Protein AF-A0A176RT40-F1 (afdb_monomer_lite)

Organism: NCBI:txid1003181

Secondary structure (DSSP, 8-state):
-EEEEEEEEEEETTEEEEEEE---HHHHHHTT-EET-EEEEE--TTSPPEEEEE-GGGPPTTPEEP---SB-TTT--BEEEPTT-S-EEETTGGGSHHHHHHHHHHHHSTTTT--TT--HHHHHHHHHTTS-SSGGGGGG--HHHHHTSTT--HHHHHHHHHHHHHHHT--TTTGGG--TT-S-------------EEEE---EEEE-

Foldseek 3Di:
DWWKFQFDFDDAPNDTDGIATCGALVSLVVQVPFAWFKFWWDDDPPDGIHTDHTDVVRHDPPTDRDDDDQADPQQRAGWDDDPPDRDIHGPCQLVGLVLQLVLLQLCCDPLALVQPPCDSQNSCQCSVVVCDSDNCSQLVQDLVNQCPDPPRHSVNSVSNNVSVVVSVPDDPVNVVSSPRDDPDDDDDDDDDDDDIDIGTTHDMDDDD

Radius of gyration: 20.39 Å; chains: 1; bounding box: 46×34×52 Å

pLDDT: mean 79.42, std 20.98, range [23.02, 94.44]

Structure (mmCIF, N/CA/C/O backbone):
data_AF-A0A176RT40-F1
#
_entry.id   AF-A0A176RT40-F1
#
loop_
_atom_site.group_PDB
_atom_site.id
_atom_site.type_symbol
_atom_site.label_atom_id
_atom_site.label_alt_id
_atom_site.label_comp_id
_atom_site.label_asym_id
_atom_site.label_entity_id
_atom_site.label_seq_id
_atom_site.pdbx_PDB_ins_code
_atom_site.Cartn_x
_atom_site.Cartn_y
_atom_site.Cartn_z
_atom_site.occupancy
_atom_site.B_iso_or_equiv
_atom_site.auth_seq_id
_atom_site.auth_comp_id
_atom_site.auth_asym_id
_atom_site.auth_atom_id
_atom_site.pdbx_PDB_model_num
ATOM 1 N N . MET A 1 1 ? -1.987 3.583 -8.341 1.00 83.69 1 MET A N 1
ATOM 2 C CA . MET A 1 1 ? -1.153 2.404 -8.626 1.00 83.69 1 MET A CA 1
ATOM 3 C C . MET A 1 1 ? 0.257 2.875 -8.865 1.00 83.69 1 MET A C 1
ATOM 5 O O . MET A 1 1 ? 0.479 3.668 -9.774 1.00 83.69 1 MET A O 1
ATOM 9 N N . THR A 1 2 ? 1.178 2.414 -8.028 1.00 87.69 2 THR A N 1
ATOM 10 C CA . THR A 1 2 ? 2.568 2.865 -8.059 1.00 87.69 2 THR A CA 1
ATOM 11 C C . THR A 1 2 ? 3.456 1.667 -8.386 1.00 87.69 2 THR A C 1
ATOM 13 O O . THR A 1 2 ? 3.450 0.691 -7.631 1.00 87.69 2 THR A O 1
ATOM 16 N N . PRO A 1 3 ? 4.185 1.683 -9.513 1.00 90.06 3 PRO A N 1
ATOM 17 C CA . PRO A 1 3 ? 5.068 0.583 -9.869 1.00 90.06 3 PRO A CA 1
ATOM 18 C C . PRO A 1 3 ? 6.268 0.515 -8.917 1.00 90.06 3 PRO A C 1
ATOM 20 O O . PRO A 1 3 ? 6.909 1.530 -8.627 1.00 90.06 3 PRO A O 1
ATOM 23 N N . VAL A 1 4 ? 6.593 -0.696 -8.458 1.00 91.56 4 VAL A N 1
ATOM 24 C CA . VAL A 1 4 ? 7.741 -0.959 -7.586 1.00 91.56 4 VAL A CA 1
ATOM 25 C C . VAL A 1 4 ? 8.642 -2.003 -8.243 1.00 91.56 4 VAL A C 1
ATOM 27 O O . VAL A 1 4 ? 8.237 -3.113 -8.585 1.00 91.56 4 VAL A O 1
ATOM 30 N N . ALA A 1 5 ? 9.905 -1.648 -8.415 1.00 92.38 5 ALA A N 1
ATOM 31 C CA . ALA A 1 5 ? 10.943 -2.569 -8.836 1.00 92.38 5 ALA A CA 1
ATOM 32 C C . ALA A 1 5 ? 11.283 -3.513 -7.675 1.00 92.38 5 ALA A C 1
ATOM 34 O O . ALA A 1 5 ? 11.676 -3.034 -6.608 1.00 92.38 5 ALA A O 1
ATOM 35 N N . ARG A 1 6 ? 11.166 -4.835 -7.869 1.00 92.81 6 ARG A N 1
ATOM 36 C CA . ARG A 1 6 ? 11.835 -5.802 -6.991 1.00 92.81 6 ARG A CA 1
ATOM 37 C C . ARG A 1 6 ? 13.260 -5.963 -7.512 1.00 92.81 6 ARG A C 1
ATOM 39 O O . ARG A 1 6 ? 13.500 -6.085 -8.711 1.00 92.81 6 ARG A O 1
ATOM 46 N N . LEU A 1 7 ? 14.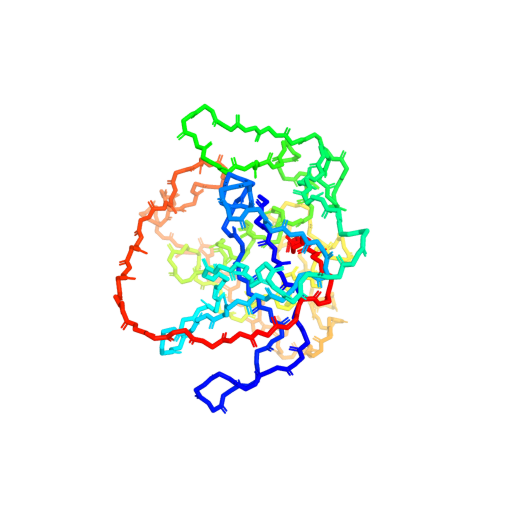206 -5.843 -6.596 1.00 91.94 7 LEU A N 1
ATOM 47 C CA . LEU A 1 7 ? 15.638 -5.835 -6.862 1.00 91.94 7 LEU A CA 1
ATOM 48 C C . LEU A 1 7 ? 16.263 -7.088 -6.257 1.00 91.94 7 LEU A C 1
ATOM 50 O O . LEU A 1 7 ? 15.765 -7.624 -5.263 1.00 91.94 7 LEU A O 1
ATOM 54 N N . ALA A 1 8 ? 17.384 -7.525 -6.831 1.00 90.56 8 ALA A N 1
ATOM 55 C CA . ALA A 1 8 ? 18.254 -8.460 -6.144 1.00 90.56 8 ALA A CA 1
ATOM 56 C C . ALA A 1 8 ? 18.738 -7.751 -4.870 1.00 90.56 8 ALA A C 1
ATOM 58 O O . ALA A 1 8 ? 19.015 -6.549 -4.941 1.00 90.56 8 ALA A O 1
ATOM 59 N N . PRO A 1 9 ? 18.810 -8.439 -3.715 1.00 92.50 9 PRO A N 1
ATOM 60 C CA . PRO A 1 9 ? 19.277 -7.819 -2.484 1.00 92.50 9 PRO A CA 1
ATOM 61 C C . PRO A 1 9 ? 20.617 -7.118 -2.703 1.00 92.50 9 PRO A C 1
ATOM 63 O O . PRO A 1 9 ? 21.589 -7.749 -3.114 1.00 92.50 9 PRO A O 1
ATOM 66 N N . VAL A 1 10 ? 20.657 -5.812 -2.445 1.00 89.00 10 VAL A N 1
ATOM 67 C CA . VAL A 1 10 ? 21.857 -5.003 -2.660 1.00 89.00 10 VAL A CA 1
ATOM 68 C C . VAL A 1 10 ? 22.067 -4.000 -1.540 1.00 89.00 10 VAL A C 1
ATOM 70 O O . VAL A 1 10 ? 21.112 -3.418 -1.031 1.00 89.00 10 VAL A O 1
ATOM 73 N N . ASN A 1 11 ? 23.319 -3.808 -1.133 1.00 89.31 11 ASN A N 1
ATOM 74 C CA . ASN A 1 11 ? 23.670 -2.868 -0.079 1.00 89.31 11 ASN A CA 1
ATOM 75 C C . ASN A 1 11 ? 23.808 -1.452 -0.655 1.00 89.31 11 ASN A C 1
ATOM 77 O O . ASN A 1 11 ? 24.631 -1.227 -1.535 1.00 89.31 11 ASN A O 1
ATOM 81 N N . VAL A 1 12 ? 23.007 -0.508 -0.157 1.00 87.12 12 VAL A N 1
ATOM 82 C CA . VAL A 1 12 ? 23.065 0.914 -0.524 1.00 87.12 12 VAL A CA 1
ATOM 83 C C . VAL A 1 12 ? 23.164 1.733 0.761 1.00 87.12 12 VAL A C 1
ATOM 85 O O . VAL A 1 12 ? 22.199 1.828 1.526 1.00 87.12 12 VAL A O 1
ATOM 88 N N . GLY A 1 13 ? 24.338 2.315 1.018 1.00 82.44 13 GLY A N 1
ATOM 89 C CA . GLY A 1 13 ? 24.578 3.122 2.219 1.00 82.44 13 GLY A CA 1
ATOM 90 C C . GLY A 1 13 ? 24.427 2.335 3.528 1.00 82.44 13 GLY A C 1
ATOM 91 O O . GLY A 1 13 ? 23.851 2.846 4.484 1.00 82.44 13 GLY A O 1
ATOM 92 N N . GLY A 1 14 ? 24.877 1.075 3.559 1.00 84.69 14 GLY A N 1
ATOM 93 C CA . GLY A 1 14 ? 24.866 0.219 4.752 1.00 84.69 14 GLY A CA 1
ATOM 94 C C . GLY A 1 14 ? 23.567 -0.561 4.987 1.00 84.69 14 GLY A C 1
ATOM 95 O O . GLY A 1 14 ? 23.503 -1.348 5.928 1.00 84.69 14 GLY A O 1
ATOM 96 N N . VAL A 1 15 ? 22.542 -0.390 4.144 1.00 86.75 15 VAL A N 1
ATOM 97 C CA . VAL A 1 15 ? 21.250 -1.087 4.264 1.00 86.75 15 VAL A CA 1
ATOM 98 C C . VAL A 1 15 ? 20.974 -1.922 3.023 1.00 86.75 15 VAL A C 1
ATOM 100 O O . VAL A 1 15 ? 21.218 -1.492 1.897 1.00 86.75 15 VAL A O 1
ATOM 103 N N . THR A 1 16 ? 20.417 -3.116 3.230 1.00 90.50 16 THR A N 1
ATOM 104 C CA . THR A 1 16 ? 19.998 -3.992 2.132 1.00 90.50 16 THR A CA 1
ATOM 105 C C . THR A 1 16 ? 18.670 -3.517 1.548 1.00 90.50 16 THR A C 1
ATOM 107 O O . THR A 1 16 ? 17.636 -3.538 2.214 1.00 90.50 16 THR A O 1
ATOM 110 N N . VAL A 1 17 ? 18.696 -3.112 0.283 1.00 90.06 17 VAL A N 1
ATOM 111 C CA . VAL A 1 17 ? 17.536 -2.705 -0.505 1.00 90.06 17 VAL A CA 1
ATOM 112 C C . VAL A 1 17 ? 17.092 -3.868 -1.387 1.00 90.06 17 VAL A C 1
ATOM 114 O O . VAL A 1 17 ? 17.884 -4.462 -2.111 1.00 90.06 17 VAL A O 1
ATOM 117 N N . THR A 1 18 ? 15.798 -4.178 -1.341 1.00 92.19 18 THR A N 1
ATOM 118 C CA . THR A 1 18 ? 15.144 -5.180 -2.207 1.00 92.19 18 THR A CA 1
ATOM 119 C C . THR A 1 18 ? 14.015 -4.582 -3.042 1.00 92.19 18 THR A C 1
ATOM 121 O O . THR A 1 18 ? 13.430 -5.263 -3.882 1.00 92.19 18 THR A O 1
ATOM 124 N N . ASN A 1 19 ? 13.682 -3.309 -2.810 1.00 92.75 19 ASN A N 1
ATOM 125 C CA . ASN A 1 19 ? 12.588 -2.610 -3.468 1.00 92.75 19 ASN A CA 1
ATOM 126 C C . ASN A 1 19 ? 12.999 -1.178 -3.796 1.00 92.75 19 ASN A C 1
ATOM 128 O O . ASN A 1 19 ? 13.570 -0.503 -2.941 1.00 92.75 19 ASN A O 1
ATOM 132 N N . ALA A 1 20 ? 12.641 -0.704 -4.985 1.00 92.19 20 ALA A N 1
ATOM 133 C CA . ALA A 1 20 ? 12.794 0.696 -5.362 1.00 92.19 20 ALA A CA 1
ATOM 134 C C . ALA A 1 20 ? 11.551 1.202 -6.100 1.00 92.19 20 ALA A C 1
ATOM 136 O O . ALA A 1 20 ? 10.913 0.462 -6.850 1.00 92.19 20 ALA A O 1
ATOM 137 N N . THR A 1 21 ? 11.195 2.467 -5.897 1.00 92.12 21 THR A N 1
ATOM 138 C CA . THR A 1 21 ? 10.094 3.090 -6.639 1.00 92.12 21 THR A CA 1
ATOM 139 C C . THR A 1 21 ? 10.483 3.330 -8.099 1.00 92.12 21 THR A C 1
ATOM 141 O O . THR A 1 21 ? 11.615 3.716 -8.409 1.00 92.12 21 THR A O 1
ATOM 144 N N . LEU A 1 22 ? 9.519 3.106 -8.994 1.00 92.00 22 LEU A N 1
ATOM 145 C CA . LEU A 1 22 ? 9.585 3.474 -10.410 1.00 92.00 22 LEU A CA 1
ATOM 146 C C . LEU A 1 22 ? 8.739 4.718 -10.724 1.00 92.00 22 LEU A C 1
ATOM 148 O O . LEU A 1 22 ? 8.663 5.132 -11.877 1.00 92.00 22 LEU A O 1
ATOM 152 N N . HIS A 1 23 ? 8.129 5.323 -9.699 1.00 89.38 23 HIS A N 1
ATOM 153 C CA . HIS A 1 23 ? 7.255 6.501 -9.748 1.00 89.38 23 HIS A CA 1
ATOM 154 C C . HIS A 1 23 ? 5.947 6.298 -10.521 1.00 89.38 23 HIS A C 1
ATOM 156 O O . HIS A 1 23 ? 4.880 6.302 -9.912 1.00 89.38 23 HIS A O 1
ATOM 162 N N . ASN A 1 24 ? 5.996 6.136 -11.843 1.00 90.62 24 ASN A N 1
ATOM 163 C CA . ASN A 1 24 ? 4.821 5.997 -12.709 1.00 90.62 24 ASN A CA 1
ATOM 164 C C . ASN A 1 24 ? 5.194 5.405 -14.085 1.00 90.62 24 ASN A C 1
ATOM 166 O O . ASN A 1 24 ? 6.363 5.155 -14.376 1.00 90.62 24 ASN A O 1
ATOM 170 N N . GLN A 1 25 ? 4.196 5.176 -14.946 1.00 90.56 25 GLN A N 1
ATOM 171 C CA . GLN A 1 25 ? 4.415 4.614 -16.285 1.00 90.56 25 GLN A CA 1
ATOM 172 C C . GLN A 1 25 ? 5.277 5.506 -17.185 1.00 90.56 25 GLN A C 1
ATOM 174 O O . GLN A 1 25 ? 6.048 4.987 -17.994 1.00 90.56 25 GLN A O 1
ATOM 179 N N . ASP A 1 26 ? 5.135 6.827 -17.078 1.00 90.69 26 ASP A N 1
ATOM 180 C CA . ASP A 1 26 ? 5.867 7.768 -17.926 1.00 90.69 26 ASP A CA 1
ATOM 181 C C . ASP A 1 26 ? 7.360 7.752 -17.577 1.00 90.69 26 ASP A C 1
ATOM 183 O O . ASP A 1 26 ? 8.197 7.753 -18.472 1.00 90.69 26 ASP A O 1
ATOM 187 N N . GLU A 1 27 ? 7.707 7.633 -16.292 1.00 91.56 27 GLU A N 1
ATOM 188 C CA . GLU A 1 27 ? 9.086 7.474 -15.820 1.00 91.56 27 GLU A CA 1
ATOM 189 C C . GLU A 1 27 ? 9.714 6.157 -16.287 1.00 91.56 27 GLU A C 1
ATOM 191 O O . GLU A 1 27 ? 10.872 6.148 -16.707 1.00 91.56 27 GLU A O 1
ATOM 196 N N . ILE A 1 28 ? 8.945 5.063 -16.273 1.00 92.12 28 ILE A N 1
ATOM 197 C CA . ILE A 1 28 ? 9.374 3.761 -16.807 1.00 92.12 28 ILE A CA 1
ATOM 198 C C . ILE A 1 28 ? 9.675 3.869 -18.301 1.00 92.12 28 ILE A C 1
ATOM 200 O O . ILE A 1 28 ? 10.726 3.407 -18.743 1.00 92.12 28 ILE A O 1
ATOM 204 N N . LYS A 1 29 ? 8.793 4.524 -19.068 1.00 92.19 29 LYS A N 1
ATOM 205 C CA . LYS A 1 29 ? 8.985 4.757 -20.506 1.00 92.19 29 LYS A CA 1
ATOM 206 C C . LYS A 1 29 ? 10.172 5.682 -20.775 1.00 92.19 29 LYS A C 1
ATOM 208 O O . LYS A 1 29 ? 11.008 5.363 -21.611 1.00 92.19 29 LYS A O 1
ATOM 213 N N . ARG A 1 30 ? 10.288 6.791 -20.036 1.00 92.50 30 ARG A N 1
ATOM 214 C CA . ARG A 1 30 ? 11.370 7.781 -20.174 1.00 92.50 30 ARG A CA 1
ATOM 215 C C . ARG A 1 30 ? 12.749 7.166 -19.942 1.00 92.50 30 ARG A C 1
ATOM 217 O O . ARG A 1 30 ? 13.700 7.538 -20.618 1.00 92.50 30 ARG A O 1
ATOM 224 N N . LYS A 1 31 ? 12.858 6.252 -18.976 1.00 92.31 31 LYS A N 1
ATOM 225 C CA . LYS A 1 31 ? 14.108 5.561 -18.628 1.00 92.31 31 LYS A CA 1
ATOM 226 C C . LYS A 1 31 ? 14.306 4.241 -19.388 1.00 92.31 31 LYS A C 1
ATOM 228 O O . LYS A 1 31 ? 15.313 3.587 -19.139 1.00 92.31 31 LYS A O 1
ATOM 233 N N . ASP A 1 32 ? 13.368 3.855 -20.263 1.00 92.38 32 ASP A N 1
ATOM 234 C CA . ASP A 1 32 ? 13.314 2.556 -20.960 1.00 92.38 32 ASP A CA 1
ATOM 235 C C . ASP A 1 32 ? 13.591 1.378 -20.011 1.00 92.38 32 ASP A C 1
ATOM 237 O O . ASP A 1 32 ? 14.444 0.534 -20.273 1.00 92.38 32 ASP A O 1
ATOM 241 N N . ILE A 1 33 ? 12.907 1.355 -18.861 1.00 92.38 33 ILE A N 1
ATOM 242 C CA . ILE A 1 33 ? 13.102 0.311 -17.848 1.00 92.38 33 ILE A CA 1
ATOM 243 C C . ILE A 1 33 ? 12.382 -0.962 -18.281 1.00 92.38 33 ILE A C 1
ATOM 245 O O . ILE A 1 33 ? 11.170 -0.962 -18.524 1.00 92.38 33 ILE A O 1
ATOM 249 N N . ARG A 1 34 ? 13.129 -2.065 -18.316 1.00 93.56 34 ARG A N 1
ATOM 250 C CA . ARG A 1 34 ? 12.634 -3.390 -18.690 1.00 93.56 34 ARG A CA 1
ATOM 251 C C . ARG A 1 34 ? 12.844 -4.398 -17.575 1.00 93.56 34 ARG A C 1
ATOM 253 O O . ARG A 1 34 ? 13.727 -4.260 -16.728 1.00 93.56 34 ARG A O 1
ATOM 260 N N . VAL A 1 35 ? 12.022 -5.443 -17.568 1.00 91.06 35 VAL A N 1
ATOM 261 C CA . VAL A 1 35 ? 12.210 -6.548 -16.620 1.00 91.06 35 VAL A CA 1
ATOM 262 C C . VAL A 1 35 ? 13.510 -7.276 -16.969 1.00 91.06 35 VAL A C 1
ATOM 264 O O . VAL A 1 35 ? 13.695 -7.674 -18.115 1.00 91.06 35 VAL A O 1
ATOM 267 N N . GLY A 1 36 ? 14.394 -7.452 -15.982 1.00 88.62 36 GLY A N 1
ATOM 268 C CA . GLY A 1 36 ? 15.714 -8.065 -16.162 1.00 88.62 36 GLY A CA 1
ATOM 269 C C . GLY A 1 36 ? 16.861 -7.067 -16.352 1.00 88.62 36 GLY A C 1
ATOM 270 O O . GLY A 1 36 ? 18.017 -7.480 -16.352 1.00 88.62 36 GLY A O 1
ATOM 271 N N . ASP A 1 37 ? 16.575 -5.768 -16.488 1.00 91.81 37 ASP A N 1
ATOM 272 C CA . ASP A 1 37 ? 17.616 -4.758 -16.695 1.00 91.81 37 ASP A CA 1
ATOM 273 C C . ASP A 1 37 ? 18.556 -4.602 -15.503 1.00 91.81 37 ASP A C 1
ATOM 275 O O . ASP A 1 37 ? 18.146 -4.654 -14.348 1.00 91.81 37 ASP A O 1
ATOM 279 N N . THR A 1 38 ? 19.813 -4.268 -15.786 1.00 92.62 38 THR A N 1
ATOM 280 C CA . THR A 1 38 ? 20.699 -3.664 -14.787 1.00 92.62 38 THR A CA 1
ATOM 281 C C . THR A 1 38 ? 20.367 -2.189 -14.634 1.00 92.62 38 THR A C 1
ATOM 283 O O . THR A 1 38 ? 20.362 -1.443 -15.606 1.00 92.62 38 THR A O 1
ATOM 286 N N . VAL A 1 39 ? 20.083 -1.758 -13.410 1.00 93.06 39 VAL A N 1
ATOM 287 C CA . VAL A 1 39 ? 19.668 -0.405 -13.057 1.00 93.06 39 VAL A CA 1
ATOM 288 C C . VAL A 1 39 ? 20.496 0.193 -11.943 1.00 93.06 39 VAL A C 1
ATOM 290 O O . VAL A 1 39 ? 21.041 -0.475 -11.078 1.00 93.06 39 VAL A O 1
ATOM 293 N N . ILE A 1 40 ? 20.542 1.507 -11.937 1.00 91.62 40 ILE A N 1
ATOM 294 C CA . ILE A 1 40 ? 21.153 2.279 -10.880 1.00 91.62 40 ILE A CA 1
ATOM 295 C C . ILE A 1 40 ? 20.089 2.645 -9.870 1.00 91.62 40 ILE A C 1
ATOM 297 O O . ILE A 1 40 ? 19.092 3.280 -10.225 1.00 91.62 40 ILE A O 1
ATOM 301 N N . VAL A 1 41 ? 20.333 2.303 -8.612 1.00 91.88 41 VAL A N 1
ATOM 302 C CA . VAL A 1 41 ? 19.454 2.644 -7.495 1.00 91.88 41 VAL A CA 1
ATOM 303 C C . VAL A 1 41 ? 20.120 3.725 -6.663 1.00 91.88 41 VAL A C 1
ATOM 305 O O . VAL A 1 41 ? 21.323 3.686 -6.422 1.00 91.88 41 VAL A O 1
ATOM 308 N N . ARG A 1 42 ? 19.331 4.697 -6.214 1.00 89.25 42 ARG A N 1
ATOM 309 C CA . ARG A 1 42 ? 19.779 5.721 -5.274 1.00 89.25 42 ARG A CA 1
ATOM 310 C C . ARG A 1 42 ? 18.879 5.724 -4.054 1.00 89.25 42 ARG A C 1
ATOM 312 O O . ARG A 1 42 ? 17.663 5.574 -4.158 1.00 89.25 42 ARG A O 1
ATOM 319 N N . ARG A 1 43 ? 19.497 5.956 -2.901 1.00 87.75 43 ARG A N 1
ATOM 320 C CA . ARG A 1 43 ? 18.830 6.194 -1.625 1.00 87.75 43 ARG A CA 1
ATOM 321 C C . ARG A 1 43 ? 19.379 7.489 -1.035 1.00 87.75 43 ARG A C 1
ATOM 323 O O . ARG A 1 43 ? 20.591 7.665 -0.989 1.00 87.75 43 ARG A O 1
ATOM 330 N N . ALA A 1 44 ? 18.500 8.390 -0.609 1.00 73.19 44 ALA A N 1
ATOM 331 C CA . ALA A 1 44 ? 18.886 9.614 0.089 1.00 73.19 44 ALA A CA 1
ATOM 332 C C . ALA A 1 44 ? 18.532 9.471 1.576 1.00 73.19 44 ALA A C 1
ATOM 334 O O . ALA A 1 44 ? 17.360 9.536 1.934 1.00 73.19 44 ALA A O 1
ATOM 335 N N . GLY A 1 45 ? 19.523 9.233 2.441 1.00 71.81 45 GLY A N 1
ATOM 336 C CA . GLY A 1 45 ? 19.295 9.028 3.880 1.00 71.81 45 GLY A CA 1
ATOM 337 C C . GLY A 1 45 ? 18.304 7.890 4.170 1.00 71.81 45 GLY A C 1
ATOM 338 O O . GLY A 1 45 ? 18.425 6.803 3.607 1.00 71.81 45 GLY A O 1
ATOM 339 N N . ASP A 1 46 ? 17.293 8.156 5.001 1.00 68.81 46 ASP A N 1
ATOM 340 C CA . ASP A 1 46 ? 16.236 7.194 5.363 1.00 68.81 46 ASP A CA 1
ATOM 341 C C . ASP A 1 46 ? 15.026 7.175 4.406 1.00 68.81 46 ASP A C 1
ATOM 343 O O . ASP A 1 46 ? 13.994 6.577 4.702 1.00 68.81 46 ASP A O 1
ATOM 347 N N . VAL A 1 47 ? 15.148 7.798 3.230 1.00 75.50 47 VAL A N 1
ATOM 348 C CA . VAL A 1 47 ? 14.073 7.903 2.228 1.00 75.50 47 VAL A CA 1
ATOM 349 C C . VAL A 1 47 ? 13.942 6.621 1.387 1.00 75.50 47 VAL A C 1
ATOM 351 O O . VAL A 1 47 ? 14.897 5.858 1.217 1.00 75.50 47 VAL A O 1
ATOM 354 N N . ILE A 1 48 ? 12.739 6.394 0.840 1.00 80.75 48 ILE A N 1
ATOM 355 C CA . ILE A 1 48 ? 12.396 5.288 -0.071 1.00 80.75 48 ILE A CA 1
ATOM 356 C C . ILE A 1 48 ? 13.378 5.253 -1.265 1.00 80.75 48 ILE A C 1
ATOM 358 O O . ILE A 1 48 ? 13.484 6.254 -1.977 1.00 80.75 48 ILE A O 1
ATOM 362 N N . PRO A 1 49 ? 14.069 4.124 -1.523 1.00 90.12 49 PRO A N 1
ATOM 363 C CA . PRO A 1 49 ? 14.975 3.985 -2.663 1.00 90.12 49 PRO A CA 1
ATOM 364 C C . PRO A 1 49 ? 14.262 4.141 -4.009 1.00 90.12 49 PRO A C 1
ATOM 366 O O . PRO A 1 49 ? 13.120 3.706 -4.169 1.00 90.12 49 PRO A O 1
ATOM 369 N N . GLU A 1 50 ? 14.953 4.690 -5.006 1.00 91.00 50 GLU A N 1
ATOM 370 C CA . GLU A 1 50 ? 14.421 4.887 -6.359 1.00 91.00 50 GLU A CA 1
ATOM 371 C C . GLU A 1 50 ? 15.390 4.421 -7.450 1.00 91.00 50 GLU A C 1
ATOM 373 O O . GLU A 1 50 ? 16.611 4.438 -7.275 1.00 91.00 50 GLU A O 1
ATOM 378 N N . VAL A 1 51 ? 14.840 4.050 -8.609 1.00 92.19 51 VAL A N 1
ATOM 379 C CA . VAL A 1 51 ? 15.639 3.745 -9.803 1.00 92.19 51 VAL A CA 1
ATOM 380 C C . VAL A 1 51 ? 15.972 5.033 -10.559 1.00 92.19 51 VA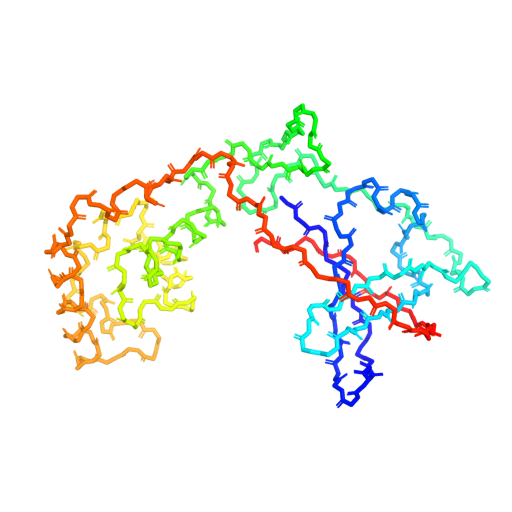L A C 1
ATOM 382 O O . VAL A 1 51 ? 15.083 5.739 -11.044 1.00 92.19 51 VAL A O 1
ATOM 385 N N . VAL A 1 52 ? 17.263 5.326 -10.705 1.00 92.00 52 VAL A N 1
ATOM 386 C CA . VAL A 1 52 ? 17.773 6.528 -11.381 1.00 92.00 52 VAL A CA 1
ATOM 387 C C . VAL A 1 52 ? 17.837 6.332 -12.894 1.00 92.00 52 VAL A C 1
ATOM 389 O O . VAL A 1 52 ? 17.304 7.160 -13.630 1.00 92.00 52 VAL A O 1
ATOM 392 N N . ARG A 1 53 ? 18.474 5.253 -13.365 1.00 91.88 53 ARG A N 1
ATOM 393 C CA . ARG A 1 53 ? 18.628 4.931 -14.796 1.00 91.88 53 ARG A CA 1
ATOM 394 C C . ARG A 1 53 ? 18.919 3.450 -15.017 1.00 91.88 53 ARG A C 1
ATOM 396 O O . ARG A 1 53 ? 19.370 2.780 -14.094 1.00 91.88 53 ARG A O 1
ATOM 403 N N . VAL A 1 54 ? 18.717 2.969 -16.238 1.00 93.94 54 VAL A N 1
ATOM 404 C CA . VAL A 1 54 ? 19.206 1.658 -16.691 1.00 93.94 54 VAL A CA 1
ATOM 405 C C . VAL A 1 54 ? 20.680 1.737 -17.113 1.00 93.94 54 VAL A C 1
ATOM 407 O O . VAL A 1 54 ? 21.221 2.826 -17.332 1.00 93.94 54 VAL A O 1
ATOM 410 N N . VAL A 1 55 ? 21.326 0.579 -17.212 1.00 93.81 55 VAL A N 1
ATOM 411 C CA . VAL A 1 55 ? 22.690 0.374 -17.715 1.00 93.81 55 VAL A CA 1
ATOM 412 C C . VAL A 1 55 ? 22.575 -0.445 -19.001 1.00 93.81 55 VAL A C 1
ATOM 414 O O . VAL A 1 55 ? 22.558 -1.679 -18.931 1.00 93.81 55 VAL A O 1
ATOM 417 N N . PRO A 1 56 ? 22.415 0.215 -20.164 1.00 88.88 56 PRO A N 1
ATOM 418 C CA . PRO A 1 56 ? 22.114 -0.456 -21.428 1.00 88.88 56 PRO A CA 1
ATOM 419 C C . PRO A 1 56 ? 23.155 -1.504 -21.823 1.00 88.88 56 PRO A C 1
ATOM 421 O O . PRO A 1 56 ? 22.813 -2.520 -22.414 1.00 88.88 56 PRO A O 1
ATOM 424 N N . GLU A 1 57 ? 24.416 -1.296 -21.443 1.00 90.75 57 GLU A N 1
ATOM 425 C CA . GLU A 1 57 ? 25.543 -2.169 -21.780 1.00 90.75 57 GLU A CA 1
ATOM 426 C C . GLU A 1 57 ? 25.455 -3.542 -21.097 1.00 90.75 57 GLU A C 1
ATOM 428 O O . GLU A 1 57 ? 26.097 -4.495 -21.526 1.00 90.75 57 GLU A O 1
ATOM 433 N N . LYS A 1 58 ? 24.666 -3.649 -20.020 1.00 91.19 58 LYS A N 1
ATOM 434 C CA . LYS A 1 58 ? 24.445 -4.883 -19.251 1.00 91.19 58 LYS A CA 1
ATOM 435 C C . LYS A 1 58 ? 23.031 -5.435 -19.432 1.00 91.19 58 LYS A C 1
ATOM 437 O O . LYS A 1 58 ? 22.570 -6.219 -18.602 1.00 91.19 58 LYS A O 1
ATOM 442 N N . ARG A 1 59 ? 22.312 -4.982 -20.462 1.00 90.75 59 ARG A N 1
ATOM 443 C CA . ARG A 1 59 ? 20.953 -5.432 -20.755 1.00 90.75 59 ARG A CA 1
ATOM 444 C C . ARG A 1 59 ? 20.984 -6.856 -21.324 1.00 90.75 59 ARG A C 1
ATOM 446 O O . ARG A 1 59 ? 21.615 -7.064 -22.358 1.00 90.75 59 ARG A O 1
ATOM 453 N N . PRO A 1 60 ? 20.297 -7.826 -20.694 1.00 89.94 60 PRO A N 1
ATOM 454 C CA . PRO A 1 60 ? 20.137 -9.153 -21.272 1.00 89.94 60 PRO A CA 1
ATOM 455 C C . PRO A 1 60 ? 19.372 -9.114 -22.600 1.00 89.94 60 PRO A C 1
ATOM 457 O O . PRO A 1 60 ? 18.533 -8.235 -22.836 1.00 89.94 60 PRO A O 1
ATOM 460 N N . GLU A 1 61 ? 19.613 -10.111 -23.445 1.00 86.19 61 GLU A N 1
ATOM 461 C CA . GLU A 1 61 ? 18.785 -10.350 -24.625 1.00 86.19 61 GLU A CA 1
ATOM 462 C C . GLU A 1 61 ? 17.343 -10.697 -24.207 1.00 86.19 61 GLU A C 1
ATOM 464 O O . GLU A 1 61 ? 17.109 -11.290 -23.154 1.00 86.19 61 GLU A O 1
ATOM 469 N N . ASN A 1 62 ? 16.359 -10.320 -25.031 1.00 84.31 62 ASN A N 1
ATOM 470 C CA . ASN A 1 62 ? 14.923 -10.572 -24.812 1.00 84.31 62 ASN A CA 1
ATOM 471 C C . ASN A 1 62 ? 14.272 -9.854 -23.609 1.00 84.31 62 ASN A C 1
ATOM 473 O O . ASN A 1 62 ? 13.262 -10.314 -23.072 1.00 84.31 62 ASN A O 1
ATOM 477 N N . THR A 1 63 ? 14.792 -8.693 -23.202 1.00 87.25 63 THR A N 1
ATOM 478 C CA . THR A 1 63 ? 14.138 -7.846 -22.188 1.00 87.25 63 THR A CA 1
ATOM 479 C C . THR A 1 63 ? 12.868 -7.175 -22.722 1.00 87.25 63 THR A C 1
ATOM 481 O O . THR A 1 63 ? 12.857 -6.563 -23.793 1.00 87.25 63 THR A O 1
ATOM 484 N N . GLN A 1 64 ? 11.785 -7.250 -21.942 1.00 85.94 64 GLN A N 1
ATOM 485 C CA . GLN A 1 64 ? 10.471 -6.714 -22.307 1.00 85.94 64 GLN A CA 1
ATOM 486 C C . GLN A 1 64 ? 10.187 -5.383 -21.609 1.00 85.94 64 GLN A C 1
ATOM 488 O O . GLN A 1 64 ? 10.421 -5.233 -20.405 1.00 85.94 64 GLN A O 1
ATOM 493 N N . ALA A 1 65 ? 9.648 -4.427 -22.369 1.00 87.50 65 ALA A N 1
ATOM 494 C CA . ALA A 1 65 ? 9.160 -3.167 -21.826 1.00 87.50 65 ALA A CA 1
ATOM 495 C C . ALA A 1 65 ? 8.040 -3.423 -20.812 1.00 87.50 65 ALA A C 1
ATOM 497 O O . ALA A 1 65 ? 7.121 -4.200 -21.069 1.00 87.50 65 ALA A O 1
ATOM 498 N N . TYR A 1 66 ? 8.116 -2.762 -19.658 1.00 88.00 66 TYR A N 1
ATOM 499 C CA . TYR A 1 66 ? 7.107 -2.919 -18.621 1.00 88.00 66 TYR A CA 1
ATOM 500 C C . TYR A 1 66 ? 5.942 -1.947 -18.829 1.00 88.00 66 TYR A C 1
ATOM 502 O O . TYR A 1 66 ? 6.120 -0.724 -18.879 1.00 88.00 66 TYR A O 1
ATOM 510 N N . LEU A 1 67 ? 4.736 -2.504 -18.906 1.00 89.44 67 LEU A N 1
ATOM 511 C CA . LEU A 1 67 ? 3.482 -1.765 -18.914 1.00 89.44 67 LEU A CA 1
ATOM 512 C C . LEU A 1 67 ? 2.720 -2.067 -17.626 1.00 89.44 67 LEU A C 1
ATOM 514 O O . LEU A 1 67 ? 2.618 -3.218 -17.202 1.00 89.44 67 LEU A O 1
ATOM 518 N N . LEU A 1 68 ? 2.195 -1.017 -17.001 1.00 88.31 68 LEU A N 1
ATOM 519 C CA . LEU A 1 68 ? 1.226 -1.141 -15.927 1.00 88.31 68 LEU A CA 1
ATOM 520 C C . LEU A 1 68 ? -0.013 -1.876 -16.455 1.00 88.31 68 LEU A C 1
ATOM 522 O O . LEU A 1 68 ? -0.401 -1.655 -17.602 1.00 88.31 68 LEU A O 1
ATOM 526 N N . PRO A 1 69 ? -0.630 -2.740 -15.636 1.00 89.56 69 PRO A N 1
ATOM 527 C CA . PRO A 1 69 ? -1.806 -3.482 -16.056 1.00 89.56 69 PRO A CA 1
ATOM 528 C C . PRO A 1 69 ? -3.009 -2.546 -16.225 1.00 89.56 69 PRO A C 1
ATOM 530 O O . PRO A 1 69 ? -3.195 -1.616 -15.439 1.00 89.56 69 PRO A O 1
ATOM 533 N N . ASP A 1 70 ? -3.863 -2.858 -17.201 1.00 88.56 70 ASP A N 1
ATOM 534 C CA . ASP A 1 70 ? -5.115 -2.129 -17.474 1.00 88.56 70 ASP A CA 1
ATOM 535 C C . ASP A 1 70 ? -6.217 -2.413 -16.436 1.00 88.56 70 ASP A C 1
ATOM 537 O O . ASP A 1 70 ? -7.283 -1.797 -16.442 1.00 88.56 70 ASP A O 1
ATOM 541 N N . LYS A 1 71 ? -5.960 -3.351 -15.517 1.00 92.56 71 LYS A N 1
ATOM 542 C CA . LYS A 1 71 ? -6.840 -3.703 -14.404 1.00 92.56 71 LYS A CA 1
ATOM 543 C C . LYS A 1 71 ? -6.085 -3.677 -13.089 1.00 92.56 71 LYS A C 1
ATOM 545 O O . LYS A 1 71 ? -4.901 -4.010 -13.017 1.00 92.56 71 LYS A O 1
ATOM 550 N N . CYS A 1 72 ? -6.789 -3.302 -12.029 1.00 91.50 72 CYS A N 1
ATOM 551 C CA . CYS A 1 72 ? -6.243 -3.308 -10.685 1.00 91.50 72 CYS A CA 1
ATOM 552 C C . CYS A 1 72 ? -5.941 -4.756 -10.252 1.00 91.50 72 CYS A C 1
ATOM 554 O O . CYS A 1 72 ? -6.852 -5.584 -10.275 1.00 91.50 72 CYS A O 1
ATOM 556 N N . PRO A 1 73 ? -4.708 -5.072 -9.821 1.00 90.31 73 PRO A N 1
ATOM 557 C CA . PRO A 1 73 ? -4.339 -6.423 -9.398 1.00 90.31 73 PRO A CA 1
ATOM 558 C C . PRO A 1 73 ? -5.068 -6.870 -8.121 1.00 90.31 73 PRO A C 1
ATOM 560 O O . PRO A 1 73 ? -5.219 -8.067 -7.912 1.00 90.31 73 PRO A O 1
ATOM 563 N N . ASP A 1 74 ? -5.547 -5.930 -7.299 1.00 88.81 74 ASP A N 1
ATOM 564 C CA . ASP A 1 74 ? -6.184 -6.227 -6.008 1.00 88.81 74 ASP A CA 1
ATOM 565 C C . ASP A 1 74 ? -7.698 -6.468 -6.093 1.00 88.81 74 ASP A C 1
ATOM 567 O O . ASP A 1 74 ? -8.260 -7.151 -5.244 1.00 88.81 74 ASP A O 1
ATOM 571 N N . CYS A 1 75 ? -8.390 -5.886 -7.080 1.00 90.44 75 CYS A N 1
ATOM 572 C CA . CYS A 1 75 ? -9.857 -5.997 -7.198 1.00 90.44 75 CYS A CA 1
ATOM 573 C C . CYS A 1 75 ? -10.380 -6.254 -8.613 1.00 90.44 75 CYS A C 1
ATOM 575 O O . CYS A 1 75 ? -11.584 -6.415 -8.795 1.00 90.44 75 CYS A O 1
ATOM 577 N N . GLY A 1 76 ? -9.517 -6.248 -9.630 1.00 91.44 76 GLY A N 1
ATOM 578 C CA . GLY A 1 76 ? -9.904 -6.457 -11.026 1.00 91.44 76 GLY A CA 1
ATOM 579 C C . GLY A 1 76 ? -10.672 -5.302 -11.682 1.00 91.44 76 GLY A C 1
ATOM 580 O O . GLY A 1 76 ? -11.000 -5.409 -12.863 1.00 91.44 76 GLY A O 1
ATOM 581 N N . SER A 1 77 ? -10.955 -4.209 -10.962 1.00 92.12 77 SER A N 1
ATOM 582 C CA . SER A 1 77 ? -11.586 -3.012 -11.532 1.00 92.12 77 SER A CA 1
ATOM 583 C C . SER A 1 77 ? -10.691 -2.335 -12.569 1.00 92.12 77 SER A C 1
ATOM 585 O O . SER A 1 77 ? -9.463 -2.461 -12.522 1.00 92.12 77 SER A O 1
ATOM 587 N N . ASP A 1 78 ? -11.312 -1.571 -13.464 1.00 92.25 78 ASP A N 1
ATOM 588 C CA . ASP A 1 78 ? -10.588 -0.788 -14.458 1.00 92.25 78 ASP A CA 1
ATOM 589 C C . ASP A 1 78 ? -9.700 0.272 -13.799 1.00 92.25 78 ASP A C 1
ATOM 591 O O . ASP A 1 78 ? -9.914 0.729 -12.666 1.00 92.25 78 ASP A O 1
ATOM 595 N N . VAL A 1 79 ? -8.665 0.668 -14.526 1.00 90.62 79 VAL A N 1
ATOM 596 C CA . VAL A 1 79 ? -7.765 1.729 -14.097 1.00 90.62 79 VAL A CA 1
ATOM 597 C C . VAL A 1 79 ? -7.899 2.909 -15.037 1.00 90.62 79 VAL A C 1
ATOM 599 O O . VAL A 1 79 ? -8.021 2.760 -16.248 1.00 90.62 79 VAL A O 1
ATOM 602 N N . THR A 1 80 ? -7.885 4.107 -14.470 1.00 89.25 80 THR A N 1
ATOM 603 C CA . THR A 1 80 ? -7.986 5.339 -15.242 1.00 89.25 80 THR A CA 1
ATOM 604 C C . THR A 1 80 ? -6.830 6.263 -14.918 1.00 89.25 80 THR A C 1
ATOM 606 O O . THR A 1 80 ? -6.341 6.330 -13.783 1.00 89.25 80 THR A O 1
ATOM 609 N N . ARG A 1 81 ? -6.380 6.984 -15.938 1.00 83.88 81 ARG A N 1
ATOM 610 C CA . ARG A 1 81 ? -5.442 8.086 -15.780 1.00 83.88 81 ARG A CA 1
ATOM 611 C C . ARG A 1 81 ? -6.259 9.360 -15.622 1.00 83.88 81 ARG A C 1
ATOM 613 O O . ARG A 1 81 ? -7.012 9.729 -16.519 1.00 83.88 81 ARG A O 1
ATOM 620 N N . VAL A 1 82 ? -6.115 10.022 -14.479 1.00 77.50 82 VAL A N 1
ATOM 621 C CA . VAL A 1 82 ? -6.766 11.317 -14.259 1.00 77.50 82 VAL A CA 1
ATOM 622 C C . VAL A 1 82 ? -6.122 12.338 -15.194 1.00 77.50 82 VAL A C 1
ATOM 624 O O . VAL A 1 82 ? -4.902 12.337 -15.376 1.00 77.50 82 VAL A O 1
ATOM 627 N N . LYS A 1 83 ? -6.948 13.180 -15.821 1.00 69.56 83 LYS A N 1
ATOM 628 C CA . LYS A 1 83 ? -6.473 14.261 -16.688 1.00 69.56 83 LYS A CA 1
ATOM 629 C C . LYS A 1 83 ? -5.485 15.127 -15.896 1.00 69.56 83 LYS A C 1
ATOM 631 O O . LYS A 1 83 ? -5.751 15.450 -14.744 1.00 69.56 83 LYS A O 1
ATOM 636 N N . ASP A 1 84 ? -4.335 15.417 -16.497 1.00 71.81 84 ASP A N 1
ATOM 637 C CA . ASP A 1 84 ? -3.232 16.194 -15.906 1.00 71.81 84 ASP A CA 1
ATOM 638 C C . ASP A 1 84 ? -2.437 15.510 -14.771 1.00 71.81 84 ASP A C 1
ATOM 640 O O . ASP A 1 84 ? -1.503 16.101 -14.228 1.00 71.81 84 ASP A O 1
ATOM 644 N N . GLU A 1 85 ? -2.703 14.233 -14.463 1.00 74.75 85 GLU A N 1
ATOM 645 C CA . GLU A 1 85 ? -1.868 13.433 -13.560 1.00 74.75 85 GLU A CA 1
ATOM 646 C C . GLU A 1 85 ? -1.055 12.364 -14.319 1.00 74.75 85 GLU A C 1
ATOM 648 O O . GLU A 1 85 ? -1.513 11.721 -15.269 1.00 74.75 85 GLU A O 1
ATOM 653 N N . ALA A 1 86 ? 0.186 12.131 -13.877 1.00 77.62 86 ALA A N 1
ATOM 654 C CA . ALA A 1 86 ? 1.014 11.014 -14.356 1.00 77.62 86 ALA A CA 1
ATOM 655 C C . ALA A 1 86 ? 0.637 9.668 -13.710 1.00 77.62 86 ALA A C 1
ATOM 657 O O . ALA A 1 86 ? 1.124 8.611 -14.112 1.00 77.62 86 ALA A O 1
ATOM 658 N N . VAL A 1 87 ? -0.211 9.702 -12.680 1.00 81.06 87 VAL A N 1
ATOM 659 C CA . VAL A 1 87 ? -0.559 8.542 -11.861 1.00 81.06 87 VAL A CA 1
ATOM 660 C C . VAL A 1 87 ? -1.820 7.873 -12.399 1.00 81.06 87 VAL A C 1
ATOM 662 O O . VAL A 1 87 ? -2.815 8.522 -12.716 1.00 81.06 87 VAL A O 1
ATOM 665 N N . ILE A 1 88 ? -1.784 6.545 -12.451 1.00 85.75 88 ILE A N 1
ATOM 666 C CA . ILE A 1 88 ? -2.940 5.707 -12.764 1.00 85.75 88 ILE A CA 1
ATOM 667 C C . ILE A 1 88 ? -3.644 5.336 -11.456 1.00 85.75 88 ILE A C 1
ATOM 669 O O . ILE A 1 88 ? -2.996 4.903 -10.495 1.00 85.75 88 ILE A O 1
ATOM 673 N N . ARG A 1 89 ? -4.969 5.485 -11.400 1.00 87.31 89 ARG A N 1
ATOM 674 C CA . ARG A 1 89 ? -5.792 5.171 -10.223 1.00 87.31 89 ARG A CA 1
ATOM 675 C C . ARG A 1 89 ? -6.804 4.071 -10.540 1.00 87.31 89 ARG A C 1
ATOM 677 O O . ARG A 1 89 ? -7.344 4.005 -11.638 1.00 87.31 89 ARG A O 1
ATOM 684 N N . CYS A 1 90 ? -7.044 3.210 -9.556 1.00 90.94 90 CYS A N 1
ATOM 685 C CA . CYS A 1 90 ? -8.084 2.186 -9.622 1.00 90.94 90 CYS A CA 1
ATOM 686 C C . CYS A 1 90 ? -9.460 2.845 -9.438 1.00 90.94 90 CYS A C 1
ATOM 688 O O . CYS A 1 90 ? -9.638 3.634 -8.508 1.00 90.94 90 CYS A O 1
ATOM 690 N N . THR A 1 91 ? -10.425 2.510 -10.297 1.00 90.69 91 THR A N 1
ATOM 691 C CA . THR A 1 91 ? -11.797 3.052 -10.240 1.00 90.69 91 THR A CA 1
ATOM 692 C C . THR A 1 91 ? -12.692 2.328 -9.236 1.00 90.69 91 THR A C 1
ATOM 694 O O . THR A 1 91 ? -13.787 2.799 -8.947 1.00 90.69 91 THR A O 1
ATOM 697 N N . GLY A 1 92 ? -12.220 1.222 -8.651 1.00 87.25 92 GLY A N 1
ATOM 698 C CA . GLY A 1 92 ? -12.985 0.399 -7.711 1.00 87.25 92 GLY A CA 1
ATOM 699 C C . GLY A 1 92 ? -13.358 1.088 -6.393 1.00 87.25 92 GLY A C 1
ATOM 700 O O . GLY A 1 92 ? -14.164 0.549 -5.642 1.00 87.25 92 GLY A O 1
ATOM 701 N N . GLY A 1 93 ? -12.800 2.262 -6.078 1.00 86.94 93 GLY A N 1
ATOM 702 C CA . GLY A 1 93 ? -13.154 3.021 -4.874 1.00 86.94 93 GLY A CA 1
ATOM 703 C C . GLY A 1 93 ? -13.093 2.169 -3.600 1.00 86.94 93 GLY A C 1
ATOM 704 O O . GLY A 1 93 ? -12.176 1.369 -3.421 1.00 86.94 93 GLY A O 1
ATOM 705 N N . LEU A 1 94 ? -14.117 2.279 -2.748 1.00 83.00 94 LEU A N 1
ATOM 706 C CA . LEU A 1 94 ? -14.237 1.496 -1.510 1.00 83.00 94 LEU A CA 1
ATOM 707 C C . LEU A 1 94 ? -14.561 0.007 -1.726 1.00 83.00 94 LEU A C 1
ATOM 709 O O . LEU A 1 94 ? -14.547 -0.748 -0.764 1.00 83.00 94 LEU A O 1
ATOM 713 N N . PHE A 1 95 ? -14.823 -0.456 -2.950 1.00 86.62 95 PHE A N 1
ATOM 714 C CA . PHE A 1 95 ? -14.881 -1.897 -3.215 1.00 86.62 95 PHE A CA 1
ATOM 715 C C . PHE A 1 95 ? -13.472 -2.513 -3.217 1.00 86.62 95 PHE A C 1
ATOM 717 O O . PHE A 1 95 ? -13.270 -3.646 -2.776 1.00 86.62 95 PHE A O 1
ATOM 724 N N . CYS A 1 96 ? -12.465 -1.743 -3.642 1.00 89.69 96 CYS A N 1
ATOM 725 C CA . CYS A 1 96 ? -11.086 -2.208 -3.701 1.00 89.69 96 CYS A CA 1
ATOM 726 C C . CYS A 1 96 ? -10.509 -2.417 -2.285 1.00 89.69 96 CYS A C 1
ATOM 728 O O . CYS A 1 96 ? -10.493 -1.472 -1.490 1.00 89.69 96 CYS A O 1
ATOM 730 N N . PRO A 1 97 ? -9.994 -3.617 -1.944 1.00 90.44 97 PRO A N 1
ATOM 731 C CA . PRO A 1 97 ? -9.443 -3.884 -0.616 1.00 90.44 97 PRO A CA 1
ATOM 732 C C . PRO A 1 97 ? -8.228 -2.998 -0.316 1.00 90.44 97 PRO A C 1
ATOM 734 O O . PRO A 1 97 ? -8.126 -2.483 0.793 1.00 90.44 97 PRO A O 1
ATOM 737 N N . ALA A 1 98 ? -7.371 -2.723 -1.306 1.00 89.50 98 ALA A N 1
ATOM 738 C CA . ALA A 1 98 ? -6.236 -1.810 -1.150 1.00 89.50 98 ALA A CA 1
ATOM 739 C C . ALA A 1 98 ? -6.682 -0.389 -0.764 1.00 89.50 98 ALA A C 1
ATOM 741 O O . ALA A 1 98 ? -6.149 0.212 0.171 1.00 89.50 98 ALA A O 1
ATOM 742 N N . GLN A 1 99 ? -7.721 0.135 -1.424 1.00 90.12 99 GLN A N 1
ATOM 743 C CA . GLN A 1 99 ? -8.262 1.456 -1.095 1.00 90.12 99 GLN A CA 1
ATOM 744 C C . GLN A 1 99 ? -8.954 1.468 0.269 1.00 90.12 99 GLN A C 1
ATOM 746 O O . GLN A 1 99 ? -8.806 2.442 1.000 1.00 90.12 99 GLN A O 1
ATOM 751 N N . ARG A 1 100 ? -9.648 0.388 0.657 1.00 90.44 100 ARG A N 1
ATOM 752 C CA . ARG A 1 100 ? -10.228 0.258 2.005 1.00 90.44 100 ARG A CA 1
ATOM 753 C C . ARG A 1 100 ? -9.162 0.227 3.094 1.00 90.44 100 ARG A C 1
ATOM 755 O O . ARG A 1 100 ? -9.306 0.942 4.081 1.00 90.44 100 ARG A O 1
ATOM 762 N N . LYS A 1 101 ? -8.084 -0.542 2.902 1.00 91.69 101 LYS A N 1
ATOM 763 C CA . LYS A 1 101 ? -6.944 -0.588 3.831 1.00 91.69 101 LYS A CA 1
ATOM 764 C C . LYS A 1 101 ? -6.347 0.806 4.014 1.00 91.69 101 LYS A C 1
ATOM 766 O O . LYS A 1 101 ? -6.235 1.276 5.141 1.00 91.69 101 LYS A O 1
ATOM 771 N N . GLN A 1 102 ? -6.046 1.501 2.917 1.00 90.44 102 GLN A N 1
ATOM 772 C CA . GLN A 1 102 ? -5.505 2.863 2.970 1.00 90.44 102 GLN A CA 1
ATOM 773 C C . GLN A 1 102 ? -6.486 3.869 3.589 1.00 90.44 102 GLN A C 1
ATOM 775 O O . GLN A 1 102 ? -6.086 4.683 4.418 1.00 90.44 102 GLN A O 1
ATOM 780 N N . ALA A 1 103 ? -7.775 3.793 3.252 1.00 89.75 103 ALA A N 1
ATOM 781 C CA . ALA A 1 103 ? -8.798 4.658 3.833 1.00 89.75 103 ALA A CA 1
ATOM 782 C C . ALA A 1 103 ? -8.920 4.454 5.348 1.00 89.75 103 ALA A C 1
ATOM 784 O O . ALA A 1 103 ? -8.985 5.433 6.090 1.00 89.75 103 ALA A O 1
ATOM 785 N N . LEU A 1 104 ? -8.899 3.202 5.816 1.00 90.31 104 LEU A N 1
ATOM 786 C CA . LEU A 1 104 ? -8.975 2.893 7.240 1.00 90.31 104 LEU A CA 1
ATOM 787 C C . LEU A 1 104 ? -7.694 3.291 7.989 1.00 90.31 104 LEU A C 1
ATOM 789 O O . LEU A 1 104 ? -7.778 3.832 9.088 1.00 90.31 104 LEU A O 1
ATOM 793 N N . GLN A 1 105 ? -6.517 3.097 7.389 1.00 90.88 105 GLN A N 1
ATOM 794 C CA . GLN A 1 105 ? -5.251 3.581 7.953 1.00 90.88 105 GLN A CA 1
ATOM 795 C C . GLN A 1 105 ? -5.233 5.109 8.078 1.00 90.88 105 GLN A C 1
ATOM 797 O O . GLN A 1 105 ? -4.845 5.641 9.117 1.00 90.88 105 GLN A O 1
ATOM 802 N N . HIS A 1 106 ? -5.683 5.827 7.043 1.00 88.56 106 HIS A N 1
ATOM 803 C CA . HIS A 1 106 ? -5.785 7.286 7.085 1.00 88.56 106 HIS A CA 1
ATOM 804 C C . HIS A 1 106 ? -6.788 7.744 8.144 1.00 88.56 106 HIS A C 1
ATOM 806 O O . HIS A 1 106 ? -6.478 8.642 8.924 1.00 88.56 106 HIS A O 1
ATOM 812 N N . PHE A 1 107 ? -7.947 7.086 8.225 1.00 88.94 107 PHE A N 1
ATOM 813 C CA . PHE A 1 107 ? -8.959 7.337 9.250 1.00 88.94 107 PHE A CA 1
ATOM 814 C C . PHE A 1 107 ? -8.397 7.178 10.667 1.00 88.94 107 PHE A C 1
ATOM 816 O O . PHE A 1 107 ? -8.611 8.043 11.512 1.00 88.94 107 PHE A O 1
ATOM 823 N N . ALA A 1 108 ? -7.629 6.114 10.909 1.00 90.44 108 ALA A N 1
ATOM 824 C CA . ALA A 1 108 ? -6.993 5.836 12.194 1.00 90.44 108 ALA A CA 1
ATOM 825 C C . ALA A 1 108 ? -5.820 6.773 12.528 1.00 90.44 108 ALA A C 1
ATOM 827 O O . ALA A 1 108 ? -5.371 6.814 13.672 1.00 90.44 108 ALA A O 1
ATOM 828 N N . SER A 1 109 ? -5.299 7.513 11.547 1.00 88.69 109 SER A N 1
ATOM 829 C CA . SER A 1 109 ? -4.099 8.327 11.721 1.00 88.69 109 SER A CA 1
ATOM 830 C C . SER A 1 109 ? -4.282 9.445 12.753 1.00 88.69 109 SER A C 1
ATOM 832 O O . SER A 1 109 ? -5.378 9.974 12.954 1.00 88.69 109 SER A O 1
ATOM 834 N N . ARG A 1 110 ? -3.162 9.890 13.337 1.00 85.88 110 ARG A N 1
ATOM 835 C CA . ARG A 1 110 ? -3.129 10.990 14.319 1.00 85.88 110 ARG A CA 1
ATOM 836 C C . ARG A 1 110 ? -3.722 12.309 13.819 1.00 85.88 110 ARG A C 1
ATOM 838 O O . ARG A 1 110 ? -4.103 13.155 14.614 1.00 85.88 110 ARG A O 1
ATOM 845 N N . ARG A 1 111 ? -3.741 12.526 12.498 1.00 81.69 111 ARG A N 1
ATOM 846 C CA . ARG A 1 111 ? -4.287 13.747 11.874 1.00 81.69 111 ARG A CA 1
ATOM 847 C C . ARG A 1 111 ? -5.774 13.627 11.520 1.00 81.69 111 ARG A C 1
ATOM 849 O O . ARG A 1 111 ? -6.333 14.580 10.983 1.00 81.69 111 ARG A O 1
ATOM 856 N N . ALA A 1 112 ? -6.379 12.471 11.778 1.00 85.56 112 ALA A N 1
ATOM 857 C CA . ALA A 1 112 ? -7.787 12.188 11.549 1.00 85.56 112 ALA A CA 1
ATOM 858 C C . ALA A 1 112 ? -8.472 11.850 12.883 1.00 85.56 112 ALA A C 1
ATOM 860 O O . ALA A 1 112 ? -8.692 12.752 13.688 1.00 85.56 112 ALA A O 1
ATOM 861 N N . MET A 1 113 ? -8.803 10.578 13.130 1.00 85.44 113 MET A N 1
ATOM 862 C CA . MET A 1 113 ? -9.522 10.152 14.339 1.00 85.44 113 MET A CA 1
ATOM 863 C C . MET A 1 113 ? -8.611 9.731 15.494 1.00 85.44 113 MET A C 1
ATOM 865 O O . MET A 1 113 ? -9.127 9.428 16.566 1.00 85.44 113 MET A O 1
ATOM 869 N N . ASP A 1 114 ? -7.290 9.707 15.280 1.00 87.19 114 ASP A N 1
ATOM 870 C CA . ASP A 1 114 ? -6.276 9.419 16.305 1.00 87.19 114 ASP A CA 1
ATOM 871 C C . ASP A 1 114 ? -6.572 8.131 17.097 1.00 87.19 114 ASP A C 1
ATOM 873 O O . ASP A 1 114 ? -6.692 8.121 18.323 1.00 87.19 114 ASP A O 1
ATOM 877 N N . ILE A 1 115 ? -6.753 7.023 16.369 1.00 90.31 115 ILE A N 1
ATOM 878 C CA . ILE A 1 115 ? -7.092 5.726 16.964 1.00 90.31 115 ILE A CA 1
ATOM 879 C C . ILE A 1 115 ? -5.798 4.994 17.309 1.00 90.31 115 ILE A C 1
ATOM 881 O O . ILE A 1 115 ? -5.210 4.277 16.492 1.00 90.31 115 ILE A O 1
ATOM 885 N N . ASP A 1 116 ? -5.362 5.170 18.552 1.00 87.75 116 ASP A N 1
ATOM 886 C CA . ASP A 1 116 ? -4.175 4.508 19.078 1.00 87.75 116 ASP A CA 1
ATOM 887 C C . ASP A 1 116 ? -4.280 2.978 18.986 1.00 87.75 116 ASP A C 1
ATOM 889 O O . ASP A 1 116 ? -5.238 2.349 19.435 1.00 87.75 116 ASP A O 1
ATOM 893 N N . GLY A 1 117 ? -3.236 2.367 18.428 1.00 88.50 117 GLY A N 1
ATOM 894 C CA . GLY A 1 117 ? -3.110 0.917 18.306 1.00 88.50 117 GLY A CA 1
ATOM 895 C C . GLY A 1 117 ? -3.671 0.329 17.012 1.00 88.50 117 GLY A C 1
ATOM 896 O O . GLY A 1 117 ? -3.323 -0.807 16.701 1.00 88.50 117 GLY A O 1
ATOM 897 N N . LEU A 1 118 ? -4.466 1.065 16.222 1.00 91.44 118 LEU A N 1
ATOM 898 C CA . LEU A 1 118 ? -4.985 0.580 14.937 1.00 91.44 118 LEU A CA 1
ATOM 899 C C . LEU A 1 118 ? -3.935 0.769 13.827 1.00 91.44 118 LEU A C 1
ATOM 901 O O . LEU A 1 118 ? -4.007 1.674 13.000 1.00 91.44 118 LEU A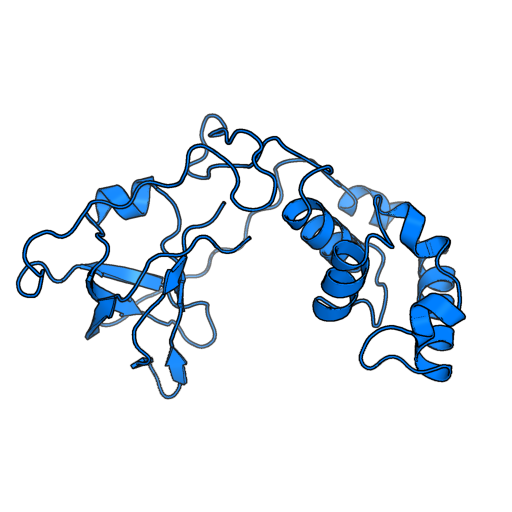 O 1
ATOM 905 N N . GLY A 1 119 ? -2.901 -0.073 13.862 1.00 89.44 119 GLY A N 1
ATOM 906 C CA . GLY A 1 119 ? -1.786 -0.045 12.912 1.00 89.44 119 GLY A CA 1
ATOM 907 C C . GLY A 1 119 ? -2.045 -0.811 11.610 1.00 89.44 119 GLY A C 1
ATOM 908 O O . GLY A 1 119 ? -3.017 -1.555 11.485 1.00 89.44 119 GLY A O 1
ATOM 909 N N . GLU A 1 120 ? -1.108 -0.687 10.665 1.00 90.12 120 GLU A N 1
ATOM 910 C CA . GLU A 1 120 ? -1.154 -1.302 9.325 1.00 90.12 120 GLU A CA 1
ATOM 911 C C . GLU A 1 120 ? -1.527 -2.792 9.357 1.00 90.12 120 GLU A C 1
ATOM 913 O O . GLU A 1 120 ? -2.496 -3.187 8.716 1.00 90.12 120 GLU A O 1
ATOM 918 N N . LYS A 1 121 ? -0.846 -3.594 10.185 1.00 91.62 121 LYS A N 1
ATOM 919 C CA . LYS A 1 121 ? -1.092 -5.044 10.282 1.00 91.62 121 LYS A CA 1
ATOM 920 C C . LYS A 1 121 ? -2.486 -5.409 10.785 1.00 91.62 121 LYS A C 1
ATOM 922 O O . LYS A 1 121 ? -3.032 -6.425 10.374 1.00 91.62 121 LYS A O 1
ATOM 927 N N . LEU A 1 122 ? -3.046 -4.624 11.707 1.00 92.94 122 LEU A N 1
ATOM 928 C CA . LEU A 1 122 ? -4.400 -4.881 12.202 1.00 92.94 122 LEU A CA 1
ATOM 929 C C . LEU A 1 122 ? -5.427 -4.482 11.149 1.00 92.94 122 LEU A C 1
ATOM 931 O O . LEU A 1 122 ? -6.356 -5.238 10.905 1.00 92.94 122 LEU A O 1
ATOM 935 N N . VAL A 1 123 ? -5.225 -3.351 10.467 1.00 93.50 123 VAL A N 1
ATOM 936 C CA . VAL A 1 123 ? -6.074 -2.954 9.336 1.00 93.50 123 VAL A CA 1
ATOM 937 C C . VAL A 1 123 ? -6.064 -4.012 8.233 1.00 93.50 123 VAL A C 1
ATOM 939 O O . VAL A 1 123 ? -7.125 -4.358 7.721 1.00 93.50 123 VAL A O 1
ATOM 942 N N . GLU A 1 124 ? -4.896 -4.561 7.893 1.00 92.19 124 GLU A N 1
ATOM 943 C CA . GLU A 1 124 ? -4.792 -5.674 6.945 1.00 92.19 124 GLU A CA 1
ATOM 944 C C . GLU A 1 124 ? -5.637 -6.865 7.391 1.00 92.19 124 GLU A C 1
ATOM 946 O O . GLU A 1 124 ? -6.517 -7.278 6.644 1.00 92.19 124 GLU A O 1
ATOM 951 N N . GLN A 1 125 ? -5.458 -7.337 8.628 1.00 93.44 125 GLN A N 1
ATOM 952 C CA . GLN A 1 125 ? -6.236 -8.456 9.161 1.00 93.44 125 GLN A CA 1
ATOM 953 C C . GLN A 1 125 ? -7.747 -8.190 9.161 1.00 93.44 125 GLN A C 1
ATOM 955 O O . GLN A 1 125 ? -8.520 -9.091 8.853 1.00 93.44 125 GLN A O 1
ATOM 960 N N . LEU A 1 126 ? -8.191 -6.977 9.488 1.00 93.38 126 LEU A N 1
ATOM 961 C CA . LEU A 1 126 ? -9.615 -6.630 9.504 1.00 93.38 126 LEU A CA 1
ATOM 962 C C . LEU A 1 126 ? -10.251 -6.701 8.114 1.00 93.38 126 LEU A C 1
ATOM 964 O O . LEU A 1 126 ? -11.372 -7.187 7.971 1.00 93.38 126 LEU A O 1
ATOM 968 N N . ILE A 1 127 ? -9.542 -6.207 7.098 1.00 91.81 127 ILE A N 1
ATOM 969 C CA . ILE A 1 127 ? -10.026 -6.216 5.716 1.00 91.81 127 ILE A CA 1
ATOM 970 C C . ILE A 1 127 ? -9.906 -7.619 5.109 1.00 91.81 127 ILE A C 1
ATOM 972 O O . ILE A 1 127 ? -10.837 -8.059 4.439 1.00 91.81 127 ILE A O 1
ATOM 976 N N . ASP A 1 128 ? -8.804 -8.328 5.369 1.00 90.81 128 ASP A N 1
ATOM 977 C CA . ASP A 1 128 ? -8.524 -9.654 4.802 1.00 90.81 128 ASP A CA 1
ATOM 978 C C . ASP A 1 128 ? -9.424 -10.748 5.400 1.00 90.81 128 ASP A C 1
ATOM 980 O O . ASP A 1 128 ? -9.796 -11.680 4.695 1.00 90.81 128 ASP A O 1
ATOM 984 N N . ASN A 1 129 ? -9.844 -10.608 6.664 1.00 90.75 129 ASN A N 1
ATOM 985 C CA . ASN A 1 129 ? -10.855 -11.475 7.287 1.00 90.75 129 ASN A CA 1
ATOM 986 C C . ASN A 1 129 ? -12.302 -10.998 7.043 1.00 90.75 129 ASN A C 1
ATOM 988 O O . ASN A 1 129 ? -13.224 -11.486 7.692 1.00 90.75 129 ASN A O 1
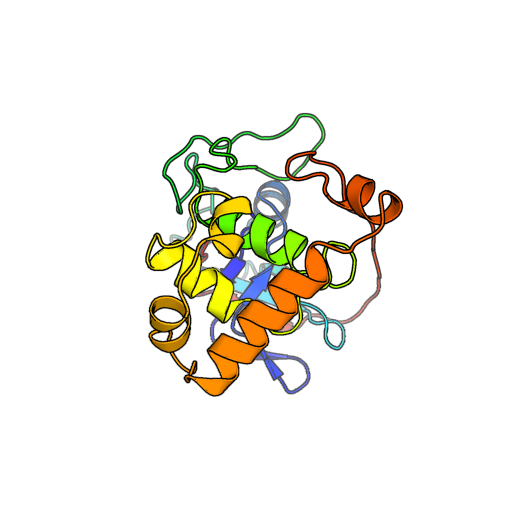ATOM 992 N N . GLU A 1 130 ? -12.511 -10.012 6.164 1.00 89.94 130 GLU A N 1
ATOM 993 C CA . GLU A 1 130 ? -13.819 -9.415 5.841 1.00 89.94 130 GLU A CA 1
ATOM 994 C C . GLU A 1 130 ? -14.629 -8.888 7.045 1.00 89.94 130 GLU A C 1
ATOM 996 O O . GLU A 1 130 ? -15.839 -8.669 6.938 1.00 89.94 130 GLU A O 1
ATOM 1001 N N . LEU A 1 131 ? -13.969 -8.626 8.177 1.00 89.62 131 LEU A N 1
ATOM 1002 C CA . LEU A 1 131 ? -14.598 -8.074 9.382 1.00 89.62 131 LEU A CA 1
ATOM 1003 C C . LEU A 1 131 ? -15.030 -6.617 9.184 1.00 89.62 131 LEU A C 1
ATOM 1005 O O . LEU A 1 131 ? -15.918 -6.134 9.881 1.00 89.62 131 LEU A O 1
ATOM 1009 N N . VAL A 1 132 ? -14.396 -5.917 8.239 1.00 89.31 132 VAL A N 1
ATOM 1010 C CA . VAL A 1 132 ? -14.641 -4.502 7.950 1.00 89.31 132 VAL A CA 1
ATOM 1011 C C . VAL A 1 132 ? -14.868 -4.310 6.453 1.00 89.31 132 VAL A C 1
ATOM 1013 O O . VAL A 1 132 ? -13.988 -4.555 5.623 1.00 89.31 132 VAL A O 1
ATOM 1016 N N . LYS A 1 133 ? -16.059 -3.836 6.083 1.00 86.25 133 LYS A N 1
ATOM 1017 C CA . LYS A 1 133 ? -16.418 -3.507 4.694 1.00 86.25 133 LYS A CA 1
ATOM 1018 C C . LYS A 1 133 ? -16.449 -2.005 4.473 1.00 86.25 133 LYS A C 1
ATOM 1020 O O . LYS A 1 133 ? -16.000 -1.531 3.433 1.00 86.25 133 LYS A O 1
ATOM 1025 N N . ASN A 1 134 ? -16.915 -1.268 5.466 1.00 84.94 134 ASN A N 1
ATOM 1026 C CA . ASN A 1 134 ? -16.908 0.183 5.517 1.00 84.94 134 ASN A CA 1
ATOM 1027 C C . ASN A 1 134 ? -16.200 0.663 6.798 1.00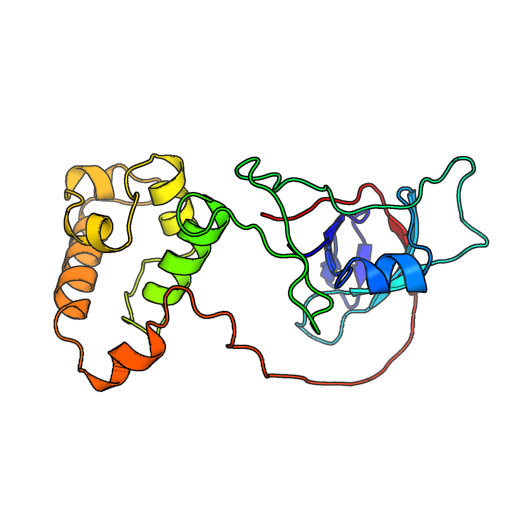 84.94 134 ASN A C 1
ATOM 1029 O O . ASN A 1 134 ? -15.941 -0.110 7.711 1.00 84.94 134 ASN A O 1
ATOM 1033 N N . ILE A 1 135 ? -15.891 1.956 6.879 1.00 86.31 135 ILE A N 1
ATOM 1034 C CA . ILE A 1 135 ? -15.172 2.519 8.032 1.00 86.31 135 ILE A CA 1
ATOM 1035 C C . ILE A 1 135 ? -15.990 2.421 9.331 1.00 86.31 135 ILE A C 1
ATOM 1037 O O . ILE A 1 135 ? -15.404 2.288 10.397 1.00 86.31 135 ILE A O 1
ATOM 1041 N N . ALA A 1 136 ? -17.323 2.472 9.269 1.00 88.06 136 ALA A N 1
ATOM 1042 C CA . ALA A 1 136 ? -18.178 2.426 10.456 1.00 88.06 136 ALA A CA 1
ATOM 1043 C C . ALA A 1 136 ? -18.224 1.033 11.109 1.00 88.06 136 ALA A C 1
ATOM 1045 O O . ALA A 1 136 ? -18.421 0.939 12.322 1.00 88.06 136 ALA A O 1
ATOM 1046 N N . ASP A 1 137 ? -17.982 -0.033 10.340 1.00 89.94 137 ASP A N 1
ATOM 1047 C CA . ASP A 1 137 ? -18.010 -1.414 10.833 1.00 89.94 137 ASP A CA 1
ATOM 1048 C C . ASP A 1 137 ? -17.013 -1.642 11.978 1.00 89.94 137 ASP A C 1
ATOM 1050 O O . ASP A 1 137 ? -17.279 -2.453 12.861 1.00 89.94 137 ASP A O 1
ATOM 1054 N N . ILE A 1 138 ? -15.911 -0.878 12.035 1.00 91.62 138 ILE A N 1
ATOM 1055 C CA . ILE A 1 138 ? -14.902 -1.003 13.101 1.00 91.62 138 ILE A CA 1
ATOM 1056 C C . ILE A 1 138 ? -15.484 -0.799 14.504 1.00 91.62 138 ILE A C 1
ATOM 1058 O O . ILE A 1 138 ? -14.983 -1.377 15.464 1.00 91.62 138 ILE A O 1
ATOM 1062 N N . TYR A 1 139 ? -16.546 0.005 14.625 1.00 90.25 139 TYR A N 1
ATOM 1063 C CA . TYR A 1 139 ? -17.216 0.285 15.896 1.00 90.25 139 TYR A CA 1
ATOM 1064 C C . TYR A 1 139 ? -18.202 -0.815 16.306 1.00 90.25 139 TYR A C 1
ATOM 1066 O O . TYR A 1 139 ? -18.718 -0.775 17.419 1.00 90.25 139 TYR A O 1
ATOM 1074 N N . SER A 1 140 ? -18.473 -1.775 15.419 1.00 91.81 140 SER A N 1
ATOM 1075 C CA . SER A 1 140 ? -19.408 -2.884 15.651 1.00 91.81 140 SER A CA 1
ATOM 1076 C C . SER A 1 140 ? -18.704 -4.222 15.907 1.00 91.81 140 SER A C 1
ATOM 1078 O O . SER A 1 140 ? -19.372 -5.222 16.157 1.00 91.81 140 SER A O 1
ATOM 1080 N N . ILE A 1 141 ? -17.368 -4.260 15.849 1.00 93.31 141 ILE A N 1
ATOM 1081 C CA . ILE A 1 141 ? -16.575 -5.475 16.081 1.00 93.31 141 ILE A CA 1
ATOM 1082 C C . ILE A 1 141 ? -16.612 -5.848 17.566 1.00 93.31 141 ILE A C 1
ATOM 1084 O O . ILE A 1 141 ? -16.324 -5.019 18.434 1.00 93.31 141 ILE A O 1
ATOM 1088 N N . SER A 1 142 ? -16.922 -7.113 17.856 1.00 93.00 142 SER A N 1
ATOM 1089 C CA . SER A 1 142 ? -17.017 -7.614 19.227 1.00 93.00 142 SER A CA 1
ATOM 1090 C C . SER A 1 142 ? -15.645 -7.772 19.894 1.00 93.00 142 SER A C 1
ATOM 1092 O O . SER A 1 142 ? -14.599 -7.849 19.242 1.00 93.00 142 SER A O 1
ATOM 1094 N N . HIS A 1 143 ? -15.638 -7.861 21.226 1.00 93.31 143 HIS A N 1
ATOM 1095 C CA . HIS A 1 143 ? -14.415 -8.110 21.996 1.00 93.31 143 HIS A CA 1
ATOM 1096 C C . HIS A 1 143 ? -13.738 -9.421 21.591 1.00 93.31 143 HIS A C 1
ATOM 1098 O O . HIS A 1 143 ? -12.520 -9.462 21.419 1.00 93.31 143 HIS A O 1
ATOM 1104 N N . GLU A 1 144 ? -14.529 -10.468 21.375 1.00 93.44 144 GLU A N 1
ATOM 1105 C CA . GLU A 1 144 ? -14.057 -11.791 20.983 1.00 93.44 144 GLU A CA 1
ATOM 1106 C C . GLU A 1 144 ? -13.408 -11.758 19.599 1.00 93.44 144 GLU A C 1
ATOM 1108 O O . GLU A 1 144 ? -12.355 -12.363 19.407 1.00 93.44 144 GLU A O 1
ATOM 1113 N N . GLN A 1 145 ? -13.991 -11.011 18.656 1.00 93.19 145 GLN A N 1
ATOM 1114 C CA . GLN A 1 145 ? -13.424 -10.838 17.318 1.00 93.19 145 GLN A CA 1
ATOM 1115 C C . GLN A 1 145 ? -12.085 -10.099 17.375 1.00 93.19 145 GLN A C 1
ATOM 1117 O O . GLN A 1 145 ? -11.115 -10.547 16.768 1.00 93.19 145 GLN A O 1
ATOM 1122 N N . TRP A 1 146 ? -11.992 -9.021 18.161 1.00 94.06 146 TRP A N 1
ATOM 1123 C CA . TRP A 1 146 ? -10.723 -8.324 18.382 1.00 94.06 146 TRP A CA 1
ATOM 1124 C C . TRP A 1 146 ? -9.675 -9.211 19.051 1.00 94.06 146 TRP A C 1
ATOM 1126 O O . TRP A 1 146 ? -8.510 -9.181 18.663 1.00 94.06 146 TRP A O 1
ATOM 1136 N N . ALA A 1 147 ? -10.070 -9.993 20.056 1.00 93.00 147 ALA A N 1
ATOM 1137 C CA . ALA A 1 147 ? -9.176 -10.894 20.776 1.00 93.00 147 ALA A CA 1
ATOM 1138 C C . ALA A 1 147 ? -8.742 -12.108 19.937 1.00 93.00 147 ALA A C 1
ATOM 1140 O O . ALA A 1 147 ? -7.729 -12.721 20.262 1.00 93.00 147 ALA A O 1
ATOM 1141 N N . GLY A 1 148 ? -9.495 -12.448 18.887 1.00 92.12 148 GLY A N 1
ATOM 1142 C CA . GLY A 1 148 ? -9.178 -13.520 17.944 1.00 92.12 148 GLY A CA 1
ATOM 1143 C C . GLY A 1 148 ? -8.164 -13.138 16.861 1.00 92.12 148 GLY A C 1
ATOM 1144 O O . GLY A 1 148 ? -7.678 -14.024 16.163 1.00 92.12 148 GLY A O 1
ATOM 1145 N N . LEU A 1 149 ? -7.831 -11.850 16.715 1.00 92.81 149 LEU A N 1
ATOM 1146 C CA . LEU A 1 149 ? -6.831 -11.392 15.747 1.00 92.81 149 LEU A CA 1
ATOM 1147 C C . LEU A 1 149 ? -5.406 -11.782 16.162 1.00 92.81 149 LEU A C 1
ATOM 1149 O O . LEU A 1 149 ? -5.069 -11.907 17.342 1.00 92.81 149 LEU A O 1
ATOM 1153 N N . GLU A 1 150 ? -4.527 -11.932 15.175 1.00 90.69 150 GLU A N 1
ATOM 1154 C CA . GLU A 1 150 ? -3.141 -12.311 15.412 1.00 90.69 150 GLU A CA 1
ATOM 1155 C C . GLU A 1 150 ? -2.431 -11.236 16.246 1.00 90.69 150 GLU A C 1
ATOM 1157 O O . GLU A 1 150 ? -2.454 -10.045 15.920 1.00 90.69 150 GLU A O 1
ATOM 1162 N N . ARG A 1 151 ? -1.757 -11.670 17.321 1.00 88.94 151 ARG A N 1
ATOM 1163 C CA . ARG A 1 151 ? -1.066 -10.805 18.298 1.00 88.94 151 ARG A CA 1
ATOM 1164 C C . ARG A 1 151 ? -1.995 -9.871 19.083 1.00 88.94 151 ARG A C 1
ATOM 1166 O O . ARG A 1 151 ? -1.505 -8.961 19.755 1.00 88.94 151 ARG A O 1
ATOM 1173 N N . MET A 1 152 ? -3.302 -10.123 19.061 1.00 90.62 152 MET A N 1
ATOM 1174 C CA . MET A 1 152 ? -4.261 -9.525 19.980 1.00 90.62 152 MET A CA 1
ATOM 1175 C C . MET A 1 152 ? -4.579 -10.500 21.113 1.00 90.62 152 MET A C 1
ATOM 1177 O O . MET A 1 152 ? -4.616 -11.712 20.946 1.00 90.62 152 MET A O 1
ATOM 1181 N N . GLY A 1 153 ? -4.775 -9.956 22.310 1.00 90.62 153 GLY A N 1
ATOM 1182 C CA . GLY A 1 153 ? -5.270 -10.697 23.466 1.00 90.62 153 GLY A CA 1
ATOM 1183 C C . GLY A 1 153 ? -6.397 -9.919 24.129 1.00 90.62 153 GLY A C 1
ATOM 1184 O O . GLY A 1 153 ? -6.623 -8.756 23.794 1.00 90.62 153 GLY A O 1
ATOM 1185 N N . LYS A 1 154 ? -7.073 -10.522 25.113 1.00 92.44 154 LYS A N 1
ATOM 1186 C CA . LYS A 1 154 ? -8.259 -9.934 25.772 1.00 92.44 154 LYS A CA 1
ATOM 1187 C C . LYS A 1 154 ? -8.047 -8.487 26.240 1.00 92.44 154 LYS A C 1
ATOM 1189 O O . LYS A 1 154 ? -8.872 -7.623 25.970 1.00 92.44 154 LYS A O 1
ATOM 1194 N N . LYS A 1 155 ? -6.897 -8.204 26.861 1.00 92.19 155 LYS A N 1
ATOM 1195 C CA . LYS A 1 155 ? -6.545 -6.855 27.331 1.00 92.19 155 LYS A CA 1
ATOM 1196 C C . LYS A 1 155 ? -6.281 -5.870 26.184 1.00 92.19 155 LYS A C 1
ATOM 1198 O O . LYS A 1 155 ? -6.666 -4.710 26.271 1.00 92.19 155 LYS A O 1
ATOM 1203 N N . SER A 1 156 ? -5.640 -6.316 25.103 1.00 92.06 156 SER A N 1
ATOM 1204 C CA . SER A 1 156 ? -5.415 -5.477 23.916 1.00 92.06 156 SER A CA 1
ATOM 1205 C C . SER A 1 156 ? -6.727 -5.169 23.195 1.00 92.06 156 SER A C 1
ATOM 1207 O O . SER A 1 156 ? -6.920 -4.041 22.756 1.00 92.06 156 SER A O 1
ATOM 1209 N N . ALA A 1 157 ? -7.646 -6.137 23.136 1.00 93.81 157 ALA A N 1
ATOM 1210 C CA . ALA A 1 157 ? -8.994 -5.949 22.607 1.00 93.81 157 ALA A CA 1
ATOM 1211 C C . ALA A 1 157 ? -9.795 -4.923 23.429 1.00 93.81 157 ALA A C 1
ATOM 1213 O O . ALA A 1 157 ? -10.376 -4.004 22.861 1.00 93.81 157 ALA A O 1
ATOM 1214 N N . GLU A 1 158 ? -9.752 -4.999 24.764 1.00 93.94 158 GLU A N 1
ATOM 1215 C CA . GLU A 1 158 ? -10.360 -3.978 25.637 1.00 93.94 158 GLU A CA 1
ATOM 1216 C C . GLU A 1 158 ? -9.779 -2.584 25.393 1.00 93.94 158 GLU A C 1
ATOM 1218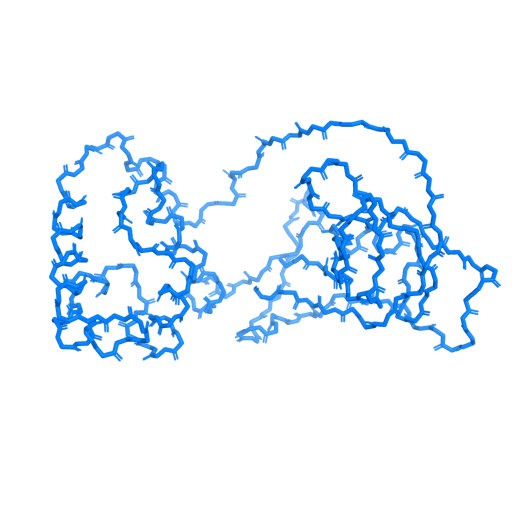 O O . GLU A 1 158 ? -10.518 -1.603 25.327 1.00 93.94 158 GLU A O 1
ATOM 1223 N N . ASN A 1 159 ? -8.454 -2.485 25.259 1.00 93.69 159 ASN A N 1
ATOM 1224 C CA . ASN A 1 159 ? -7.793 -1.215 24.974 1.00 93.69 159 ASN A CA 1
ATOM 1225 C C . ASN A 1 159 ? -8.205 -0.659 23.605 1.00 93.69 159 ASN A C 1
ATOM 1227 O O . ASN A 1 159 ? -8.424 0.543 23.494 1.00 93.69 159 ASN A O 1
ATOM 1231 N N . MET A 1 160 ? -8.355 -1.522 22.595 1.00 94.44 160 MET A N 1
ATOM 1232 C CA . MET A 1 160 ? -8.815 -1.131 21.262 1.00 94.44 160 MET A CA 1
ATOM 1233 C C . MET A 1 160 ? -10.239 -0.578 21.302 1.00 94.44 160 MET A C 1
ATOM 1235 O O . MET A 1 160 ? -10.486 0.519 20.811 1.00 94.44 160 MET A O 1
ATOM 1239 N N . ILE A 1 161 ? -11.165 -1.281 21.960 1.00 93.56 161 ILE A N 1
ATOM 1240 C CA . ILE A 1 161 ? -12.549 -0.813 22.115 1.00 93.56 161 ILE A CA 1
ATOM 1241 C C . ILE A 1 161 ? -12.579 0.537 22.843 1.00 93.56 161 ILE A C 1
ATOM 1243 O O . ILE A 1 161 ? -13.266 1.454 22.407 1.00 93.56 161 ILE A O 1
ATOM 1247 N N . LYS A 1 162 ? -11.778 0.716 23.902 1.00 92.38 162 LYS A N 1
ATOM 1248 C CA . LYS A 1 162 ? -11.663 2.011 24.597 1.00 92.38 162 LYS A CA 1
ATOM 1249 C C . LYS A 1 162 ? -11.115 3.122 23.696 1.00 92.38 162 LYS A C 1
ATOM 1251 O O . LYS A 1 162 ? -11.603 4.247 23.773 1.00 92.38 162 LYS A O 1
ATOM 1256 N N . ALA A 1 163 ? -10.118 2.828 22.861 1.00 91.75 163 ALA A N 1
ATOM 1257 C CA . ALA A 1 163 ? -9.567 3.791 21.907 1.00 91.75 163 ALA A CA 1
ATOM 1258 C C . ALA A 1 163 ? -10.610 4.199 20.852 1.00 91.75 163 ALA A C 1
ATOM 1260 O O . ALA A 1 163 ? -10.746 5.384 20.554 1.00 91.75 163 ALA A O 1
ATOM 1261 N N . LEU A 1 164 ? -11.397 3.239 20.358 1.00 91.50 164 LEU A N 1
ATOM 1262 C CA . LEU A 1 164 ? -12.508 3.483 19.437 1.00 91.50 164 LEU A CA 1
ATOM 1263 C C . LEU A 1 164 ? -13.629 4.304 20.089 1.00 91.50 164 LEU A C 1
ATOM 1265 O O . LEU A 1 164 ? -14.132 5.243 19.488 1.00 91.50 164 LEU A O 1
ATOM 1269 N N . GLU A 1 165 ? -14.013 4.021 21.333 1.00 89.56 165 GLU A N 1
ATOM 1270 C CA . GLU A 1 165 ? -15.009 4.852 22.025 1.00 89.56 165 GLU A CA 1
ATOM 1271 C C . GLU A 1 165 ? -14.503 6.283 22.249 1.00 89.56 165 GLU A C 1
ATOM 1273 O O . GLU A 1 165 ? -15.241 7.246 22.042 1.00 89.56 165 GLU A O 1
ATOM 1278 N N . LYS A 1 166 ? -13.221 6.445 22.600 1.00 89.06 166 LYS A N 1
ATOM 1279 C CA . LYS A 1 166 ? -12.593 7.763 22.751 1.00 89.06 166 LYS A CA 1
ATOM 1280 C C . LYS A 1 166 ? -12.603 8.549 21.435 1.00 89.06 166 LYS A C 1
ATOM 1282 O O . LYS A 1 166 ? -12.884 9.749 21.460 1.00 89.06 166 LYS A O 1
ATOM 1287 N N . SER A 1 167 ? -12.344 7.903 20.296 1.00 86.44 167 SER A N 1
ATOM 1288 C CA . SER A 1 167 ? -12.297 8.588 18.998 1.00 86.44 167 SER A CA 1
ATOM 1289 C C . SER A 1 167 ? -13.656 9.159 18.572 1.00 86.44 167 SER A C 1
ATOM 1291 O O . SER A 1 167 ? -13.696 10.171 17.873 1.00 86.44 167 SER A O 1
ATOM 1293 N N . LYS A 1 168 ? -14.779 8.600 19.054 1.00 84.00 168 LYS A N 1
ATOM 1294 C CA . LYS A 1 168 ? -16.124 9.160 18.814 1.00 84.00 168 LYS A CA 1
ATOM 1295 C C . LYS A 1 168 ? -16.284 10.572 19.382 1.00 84.00 168 LYS A C 1
ATOM 1297 O O . LYS A 1 168 ? -17.003 11.382 18.805 1.00 84.00 168 LYS A O 1
ATOM 1302 N N . SER A 1 169 ? -15.599 10.886 20.483 1.00 74.38 169 SER A N 1
ATOM 1303 C CA . SER A 1 169 ? -15.604 12.213 21.121 1.00 74.38 169 SER A CA 1
ATOM 1304 C C . SER A 1 169 ? -14.609 13.201 20.493 1.00 74.38 169 SER A C 1
ATOM 1306 O O . SER A 1 169 ? -13.889 13.913 21.190 1.00 74.38 169 SER A O 1
ATOM 1308 N N . THR A 1 170 ? -14.547 13.240 19.162 1.00 66.50 170 THR A N 1
ATOM 1309 C CA . THR A 1 170 ? -13.684 14.174 18.427 1.00 66.50 170 THR A CA 1
ATOM 1310 C C . THR A 1 170 ? -14.395 15.497 18.118 1.00 66.50 170 THR A C 1
ATOM 1312 O O . THR A 1 170 ? -15.616 15.617 18.219 1.00 66.50 170 THR A O 1
ATOM 1315 N N . THR A 1 171 ? -13.632 16.524 17.742 1.00 59.78 171 THR A N 1
ATOM 1316 C CA . THR A 1 171 ? -14.179 17.843 17.383 1.00 59.78 171 THR A CA 1
ATOM 1317 C C . THR A 1 171 ? -14.496 17.928 15.891 1.00 59.78 171 THR A C 1
ATOM 1319 O O . THR A 1 171 ? -13.797 17.353 15.055 1.00 59.78 171 THR A O 1
ATOM 1322 N N . LEU A 1 172 ? -15.517 18.719 15.534 1.00 51.72 172 LEU A N 1
ATOM 1323 C CA . LEU A 1 172 ? -15.929 18.946 14.141 1.00 51.72 172 LEU A CA 1
ATOM 1324 C C . LEU A 1 172 ? -14.779 19.470 13.252 1.00 51.72 172 LEU A C 1
ATOM 1326 O O . LEU A 1 172 ? -14.841 19.318 12.043 1.00 51.72 172 LEU A O 1
ATOM 1330 N N . ALA A 1 173 ? -13.719 20.048 13.834 1.00 52.44 173 ALA A N 1
ATOM 1331 C CA . ALA A 1 173 ? -12.538 20.558 13.133 1.00 52.44 173 ALA A CA 1
ATOM 1332 C C . ALA A 1 173 ? -11.584 19.469 12.596 1.00 52.44 173 ALA A C 1
ATOM 1334 O O . ALA A 1 173 ? -10.752 19.775 11.747 1.00 52.44 173 ALA A O 1
ATOM 1335 N N . LEU A 1 174 ? -11.699 18.214 13.049 1.00 50.19 174 LEU A N 1
ATOM 1336 C CA . LEU A 1 174 ? -10.943 17.075 12.500 1.00 50.19 174 LEU A CA 1
ATOM 1337 C C . LEU A 1 174 ? -11.683 16.389 11.339 1.00 50.19 174 LEU A C 1
ATOM 1339 O O . LEU A 1 174 ? -11.056 15.751 10.495 1.00 50.19 174 LEU A O 1
ATOM 1343 N N . VAL A 1 175 ? -13.000 16.606 11.239 1.00 45.38 175 VAL A N 1
ATOM 1344 C CA . VAL A 1 175 ? -13.881 16.102 10.169 1.00 45.38 175 VAL A CA 1
ATOM 1345 C C . VAL A 1 175 ? -13.528 16.609 8.751 1.00 45.38 175 VAL A C 1
ATOM 1347 O O . VAL A 1 175 ? -13.686 15.846 7.805 1.00 45.38 175 VAL A O 1
ATOM 1350 N N . PRO A 1 176 ? -12.976 17.816 8.520 1.00 39.62 176 PRO A N 1
ATOM 1351 C CA . PRO A 1 176 ? -12.564 18.250 7.183 1.00 39.62 176 PRO A CA 1
ATOM 1352 C C . PRO A 1 176 ? -11.357 17.471 6.634 1.00 39.62 176 PRO A C 1
ATOM 1354 O O . PRO A 1 176 ? -11.188 17.383 5.421 1.00 39.62 176 PRO A O 1
ATOM 1357 N N . THR A 1 177 ? -10.527 16.873 7.500 1.00 41.84 177 THR A N 1
ATOM 1358 C CA . THR A 1 177 ? -9.402 16.003 7.095 1.00 41.84 177 THR A CA 1
ATOM 1359 C C . THR A 1 177 ? -9.868 14.576 6.760 1.00 41.84 177 THR A C 1
ATOM 1361 O O . THR A 1 177 ? -9.127 13.802 6.146 1.00 41.84 177 THR A O 1
ATOM 1364 N N . LEU A 1 178 ? -11.118 14.236 7.109 1.00 44.81 178 LEU A N 1
ATOM 1365 C CA . LEU A 1 178 ? -11.825 13.000 6.758 1.00 44.81 178 LEU A CA 1
ATOM 1366 C C . LEU A 1 178 ? -12.381 13.022 5.323 1.00 44.81 178 LEU A C 1
ATOM 1368 O O . LEU A 1 178 ? -13.396 12.386 5.053 1.00 44.81 178 LEU A O 1
ATOM 1372 N N . CYS A 1 179 ? -11.722 13.693 4.371 1.00 38.41 179 CYS A N 1
ATOM 1373 C CA . CYS A 1 179 ? -12.012 13.542 2.941 1.00 38.41 179 CYS A CA 1
ATOM 1374 C C . CYS A 1 179 ? -11.650 12.123 2.462 1.00 38.41 179 CYS A C 1
ATOM 1376 O O . CYS A 1 179 ? -10.699 11.901 1.713 1.00 38.41 179 CYS A O 1
ATOM 1378 N N . VAL A 1 180 ? -12.437 11.149 2.913 1.00 43.84 180 VAL A N 1
ATOM 1379 C CA . VAL A 1 180 ? -12.504 9.775 2.447 1.00 43.84 180 VAL A CA 1
ATOM 1380 C C . VAL A 1 180 ? -13.022 9.849 1.011 1.00 43.84 180 VAL A C 1
ATOM 1382 O O . VAL A 1 180 ? -14.224 9.848 0.769 1.00 43.84 180 VAL A O 1
ATOM 1385 N N . GLY A 1 181 ? -12.104 9.993 0.053 1.00 41.88 181 GLY A N 1
ATOM 1386 C CA . GLY A 1 181 ? -12.409 9.867 -1.375 1.00 41.88 181 GLY A CA 1
ATOM 1387 C C . GLY A 1 181 ? -12.233 11.105 -2.261 1.00 41.88 181 GLY A C 1
ATOM 1388 O O . GLY A 1 181 ? -12.655 11.039 -3.412 1.00 41.88 181 GLY A O 1
ATOM 1389 N N . MET A 1 182 ? -11.594 12.198 -1.815 1.00 34.25 182 MET A N 1
ATOM 1390 C CA . MET A 1 182 ? -11.198 13.282 -2.737 1.00 34.25 182 MET A CA 1
ATOM 1391 C C . MET A 1 182 ? -9.723 13.163 -3.179 1.00 34.25 182 MET A C 1
ATOM 1393 O O . MET A 1 182 ? -8.850 12.940 -2.343 1.00 34.25 182 MET A O 1
ATOM 1397 N N . PRO A 1 183 ? -9.411 13.342 -4.479 1.00 37.06 183 PRO A N 1
ATOM 1398 C CA . PRO A 1 183 ? -8.112 13.012 -5.087 1.00 37.06 183 PRO A CA 1
ATOM 1399 C C . PRO A 1 183 ? -6.924 13.925 -4.725 1.00 37.06 183 PRO A C 1
ATOM 1401 O O . PRO A 1 183 ? -5.852 13.775 -5.316 1.00 37.06 183 PRO A O 1
ATOM 1404 N N . VAL A 1 184 ? -7.078 14.869 -3.790 1.00 36.78 184 VAL A N 1
ATOM 1405 C CA . VAL A 1 184 ? -6.116 15.963 -3.588 1.00 36.78 184 VAL A CA 1
ATOM 1406 C C . VAL A 1 184 ? -5.629 16.011 -2.143 1.00 36.78 184 VAL A C 1
ATOM 1408 O O . VAL A 1 184 ? -6.151 16.753 -1.321 1.00 36.78 184 VAL A O 1
ATOM 1411 N N . CYS A 1 185 ? -4.582 15.246 -1.843 1.00 29.08 185 CYS A N 1
ATOM 1412 C CA . CYS A 1 185 ? -3.735 15.500 -0.679 1.00 29.08 185 CYS A CA 1
ATOM 1413 C C . CYS A 1 185 ? -2.291 15.071 -0.985 1.00 29.08 185 CYS A C 1
ATOM 1415 O O . CYS A 1 185 ? -1.779 14.101 -0.434 1.00 29.08 185 CYS A O 1
ATOM 1417 N N . THR A 1 186 ? -1.625 15.800 -1.886 1.00 30.97 186 THR A N 1
ATOM 1418 C CA . THR A 1 186 ? -0.191 15.615 -2.158 1.00 30.97 186 THR A CA 1
ATOM 1419 C C . THR A 1 186 ? 0.520 16.959 -2.158 1.00 30.97 186 THR A C 1
ATOM 1421 O O . THR A 1 186 ? 0.375 17.731 -3.099 1.00 30.97 186 THR A O 1
ATOM 1424 N N . ALA A 1 187 ? 1.344 17.213 -1.143 1.00 27.92 187 ALA A N 1
ATOM 1425 C CA . ALA A 1 187 ? 2.520 18.069 -1.273 1.00 27.92 187 ALA A CA 1
ATOM 1426 C C . ALA A 1 187 ? 3.444 17.861 -0.070 1.00 27.92 187 ALA A C 1
ATOM 1428 O O . ALA A 1 187 ? 3.148 18.348 1.013 1.00 27.92 187 ALA A O 1
ATOM 1429 N N . LEU A 1 188 ? 4.571 17.172 -0.270 1.00 24.83 188 LEU A N 1
ATOM 1430 C CA . LEU A 1 188 ? 5.827 17.449 0.438 1.00 24.83 188 LEU A CA 1
ATOM 1431 C C . LEU A 1 188 ? 6.987 16.844 -0.369 1.00 24.83 188 LEU A C 1
ATOM 1433 O O . LEU A 1 188 ? 7.203 15.636 -0.396 1.00 24.83 188 LEU A O 1
ATOM 1437 N N . ARG A 1 189 ? 7.683 17.725 -1.099 1.00 27.70 189 ARG A N 1
ATOM 1438 C CA . ARG A 1 189 ? 8.952 17.472 -1.799 1.00 27.70 189 ARG A CA 1
ATOM 1439 C C . ARG A 1 189 ? 10.109 17.575 -0.804 1.00 27.70 189 ARG A C 1
ATOM 1441 O O . ARG A 1 189 ? 10.059 18.434 0.069 1.00 27.70 189 ARG A O 1
ATOM 1448 N N . CYS A 1 190 ? 11.200 16.845 -1.036 1.00 23.02 190 CYS A N 1
ATOM 1449 C CA . CYS A 1 190 ? 12.537 17.318 -0.662 1.00 23.02 190 CYS A CA 1
ATOM 1450 C C . CYS A 1 190 ? 13.617 16.716 -1.581 1.00 23.02 190 CYS A C 1
ATOM 1452 O O . CYS A 1 190 ? 13.563 15.529 -1.897 1.00 23.02 190 CYS A O 1
ATOM 1454 N N . GLY A 1 191 ? 14.538 17.570 -2.054 1.00 26.14 191 GLY A N 1
ATOM 1455 C CA . GLY A 1 191 ? 15.745 17.220 -2.823 1.00 26.14 191 GLY A CA 1
ATOM 1456 C C . GLY A 1 191 ? 16.814 16.544 -1.948 1.00 26.14 191 GLY A C 1
ATOM 1457 O O . GLY A 1 191 ? 16.541 16.214 -0.804 1.00 26.14 191 GLY A O 1
ATOM 1458 N N . THR A 1 192 ? 18.048 16.260 -2.359 1.00 30.12 192 THR A N 1
ATOM 1459 C CA . THR A 1 192 ? 18.917 16.653 -3.482 1.00 30.12 192 THR A CA 1
ATOM 1460 C C . THR A 1 192 ? 20.082 15.638 -3.527 1.00 30.12 192 THR A C 1
ATOM 1462 O O . THR A 1 192 ? 20.443 15.109 -2.486 1.00 30.12 192 THR A O 1
ATOM 1465 N N . GLN A 1 193 ? 20.648 15.404 -4.724 1.00 29.72 193 GLN A N 1
ATOM 1466 C CA . GLN A 1 193 ? 22.022 14.948 -5.080 1.00 29.72 193 GLN A CA 1
ATOM 1467 C C . GLN A 1 193 ? 22.766 13.961 -4.133 1.00 29.72 193 GLN A C 1
ATOM 1469 O O . GLN A 1 193 ? 23.098 14.289 -3.005 1.00 29.72 193 GLN A O 1
ATOM 1474 N N . SER A 1 194 ? 23.173 12.759 -4.569 1.00 28.58 194 SER A N 1
ATOM 1475 C CA . SER A 1 194 ? 24.462 12.547 -5.267 1.00 28.58 194 SER A CA 1
ATOM 1476 C C . SER A 1 194 ? 24.727 11.044 -5.576 1.00 28.58 194 SER A C 1
ATOM 1478 O O . SER A 1 194 ? 24.097 10.171 -4.992 1.00 28.58 194 SER A O 1
ATOM 1480 N N . VAL A 1 195 ? 25.612 10.830 -6.565 1.00 28.61 195 VAL A N 1
ATOM 1481 C CA . VAL A 1 195 ? 26.367 9.658 -7.103 1.00 28.61 195 VAL A CA 1
ATOM 1482 C C . VAL A 1 195 ? 25.694 8.263 -7.315 1.00 28.61 195 VAL A C 1
ATOM 1484 O O . VAL A 1 195 ? 25.157 7.687 -6.377 1.00 28.61 195 VAL A O 1
ATOM 1487 N N . PRO A 1 196 ? 25.748 7.682 -8.542 1.00 27.42 196 PRO A N 1
ATOM 1488 C CA . PRO A 1 196 ? 25.107 6.402 -8.905 1.00 27.42 196 PRO A CA 1
ATOM 1489 C C . PRO A 1 196 ? 26.003 5.129 -8.891 1.00 27.42 196 PRO A C 1
ATOM 1491 O O . PRO A 1 196 ? 27.121 5.174 -9.393 1.00 27.42 196 PRO A O 1
ATOM 1494 N N . GLU A 1 197 ? 25.456 3.968 -8.477 1.00 35.81 197 GLU A N 1
ATOM 1495 C CA . GLU A 1 197 ? 26.021 2.600 -8.652 1.00 35.81 197 GLU A CA 1
ATOM 1496 C C . GLU A 1 197 ? 25.044 1.642 -9.391 1.00 35.81 197 GLU A C 1
ATOM 1498 O O . GLU A 1 197 ? 23.834 1.739 -9.210 1.00 35.81 197 GLU A O 1
ATOM 1503 N N . CYS A 1 198 ? 25.556 0.726 -10.233 1.00 29.55 198 CYS A N 1
ATOM 1504 C CA . CYS A 1 198 ? 24.846 -0.083 -11.259 1.00 29.55 198 CYS A CA 1
ATOM 1505 C C . CYS A 1 198 ? 24.542 -1.556 -10.867 1.00 29.55 198 CYS A C 1
ATOM 1507 O O . CYS A 1 198 ? 25.498 -2.310 -10.692 1.00 29.55 198 CYS A O 1
ATOM 1509 N N . ILE A 1 199 ? 23.272 -2.019 -10.818 1.00 38.69 199 ILE A N 1
ATOM 1510 C CA . ILE A 1 199 ? 22.833 -3.351 -10.294 1.00 38.69 199 ILE A CA 1
ATOM 1511 C C . ILE A 1 199 ? 21.577 -3.980 -11.002 1.00 38.69 199 ILE A C 1
ATOM 1513 O O . ILE A 1 199 ? 20.618 -3.269 -11.264 1.00 38.69 199 ILE A O 1
ATOM 1517 N N . PRO A 1 200 ? 21.489 -5.309 -11.258 1.00 34.09 200 PRO A N 1
ATOM 1518 C CA . PRO A 1 200 ? 20.335 -6.016 -11.883 1.00 34.09 200 PRO A CA 1
ATOM 1519 C C . PRO A 1 200 ? 18.968 -5.960 -11.154 1.00 34.09 200 PRO A C 1
ATOM 1521 O O . PRO A 1 200 ? 18.900 -6.143 -9.940 1.00 34.09 200 PRO A O 1
ATOM 1524 N N . LEU A 1 201 ? 17.865 -5.819 -11.910 1.00 35.78 201 LEU A N 1
ATOM 1525 C CA . LEU A 1 201 ? 16.452 -5.964 -11.505 1.00 35.78 201 LEU A CA 1
ATOM 1526 C C . LEU A 1 201 ? 15.916 -7.383 -11.773 1.00 35.78 201 LEU A C 1
ATOM 1528 O O . LEU A 1 201 ? 15.635 -7.722 -12.926 1.00 35.78 201 LEU A O 1
ATOM 1532 N N . PRO A 1 202 ? 15.609 -8.189 -10.748 1.00 39.12 202 PRO A N 1
ATOM 1533 C CA . PRO A 1 202 ? 14.727 -9.329 -10.867 1.00 39.12 202 PRO A CA 1
ATOM 1534 C C . PRO A 1 202 ? 13.299 -8.946 -10.447 1.00 39.12 202 PRO A C 1
ATOM 1536 O O . PRO A 1 202 ? 12.980 -8.858 -9.267 1.00 39.12 202 PRO A O 1
ATOM 1539 N N . ARG A 1 203 ? 12.425 -8.864 -11.459 1.00 46.31 203 ARG A N 1
ATOM 1540 C CA . ARG A 1 203 ? 10.949 -8.767 -11.399 1.00 46.31 203 ARG A CA 1
ATOM 1541 C C . ARG A 1 203 ? 10.383 -7.408 -10.949 1.00 46.31 203 ARG A C 1
ATOM 1543 O O . ARG A 1 203 ? 10.674 -6.885 -9.885 1.00 46.31 203 ARG A O 1
ATOM 1550 N N . VAL A 1 204 ? 9.489 -6.841 -11.756 1.00 37.75 204 VAL A N 1
ATOM 1551 C CA . VAL A 1 204 ? 8.694 -5.659 -11.384 1.00 37.75 204 VAL A CA 1
ATOM 1552 C C . VAL A 1 204 ? 7.356 -6.147 -10.845 1.00 37.75 204 VAL A C 1
ATOM 1554 O O . VAL A 1 204 ? 6.700 -6.973 -11.476 1.00 37.75 204 VAL A O 1
ATOM 1557 N N . GLY A 1 205 ? 6.966 -5.665 -9.668 1.00 43.41 205 GLY A N 1
ATOM 1558 C CA . GLY A 1 205 ? 5.671 -5.960 -9.068 1.00 43.41 205 GLY A CA 1
ATOM 1559 C C . GLY A 1 205 ? 4.950 -4.666 -8.721 1.00 43.41 205 GLY A C 1
ATOM 1560 O O . GLY A 1 205 ? 5.540 -3.732 -8.186 1.00 43.41 205 GLY A O 1
ATOM 1561 N N . THR A 1 206 ? 3.657 -4.594 -8.993 1.00 33.97 206 THR A N 1
ATOM 1562 C CA . THR A 1 206 ? 2.799 -3.558 -8.415 1.00 33.97 206 THR A CA 1
ATOM 1563 C C . THR A 1 206 ? 2.568 -3.902 -6.946 1.00 33.97 206 THR A C 1
ATOM 1565 O O . THR A 1 206 ? 2.121 -5.009 -6.651 1.00 33.97 206 THR A O 1
ATOM 1568 N N . ARG A 1 207 ? 2.892 -2.997 -6.013 1.00 36.41 207 ARG A N 1
ATOM 1569 C CA . ARG A 1 207 ? 2.316 -3.093 -4.663 1.00 36.41 207 ARG A CA 1
ATOM 1570 C C . ARG A 1 207 ? 0.859 -2.627 -4.745 1.00 36.41 207 ARG A C 1
ATOM 1572 O O . ARG A 1 207 ? 0.614 -1.558 -5.316 1.00 36.41 207 ARG A O 1
ATOM 1579 N N . GLY A 1 208 ? -0.044 -3.463 -4.234 1.00 35.09 208 GLY A N 1
ATOM 1580 C CA . GLY A 1 208 ? -1.357 -3.048 -3.740 1.00 35.09 208 GLY A CA 1
ATOM 1581 C C . GLY A 1 208 ? -1.221 -2.212 -2.478 1.00 35.09 208 GLY A C 1
ATOM 1582 O O . GLY A 1 208 ? -0.174 -2.354 -1.801 1.00 35.09 208 GLY A O 1
#

Sequence (208 aa):
MTPVARLAPVNVGGVTVTNATLHNQDEIKRKDIRVGDTVIVRRAGDVIPEVVRVVPEKRPENTQAYLLPDKCPDCGSDVTRVKDEAVIRCTGGLFCPAQRKQALQHFASRRAMDIDGLGEKLVEQLIDNELVKNIADIYSISHEQWAGLERMGKKSAENMIKALEKSKSTTLALVPTLCVGMPVCTALRCGTQSVPECIPLPRVGTRG

InterPro domains:
  IPR004149 Zinc-finger, NAD-dependent DNA ligase C4-type [PF03119] (71-98)
  IPR004150 NAD-dependent DNA ligase, OB-fold [PF03120] (1-62)
  IPR010994 RuvA domain 2-like [SSF47781] (68-176)
  IPR012340 Nucleic acid-binding, OB-fold [G3DSA:2.40.50.140] (1-54)
  IPR012340 Nucleic acid-binding, OB-fold [SSF50249] (1-64)
  IPR013840 NAD-dependent DNA ligase, N-terminal [SM00532] (1-112)
  IPR060101 SAM-like helix-hairpin-helix tandem [PF14520] (113-166)